Protein AF-R9XBR2-F1 (afdb_monomer)

Solvent-accessible surface area (backbone atoms only — not comparable to full-atom values): 16658 Å² total; per-residue (Å²): 136,80,86,83,77,51,70,67,58,55,51,50,53,50,50,52,73,69,27,68,69,49,51,50,54,30,73,75,27,80,55,68,46,83,80,79,76,92,66,85,84,71,81,50,71,68,58,50,38,44,62,76,33,68,66,50,45,52,52,50,51,52,54,38,50,55,44,36,74,76,44,64,78,42,68,54,40,59,50,36,45,51,56,51,50,54,41,44,59,59,43,48,76,60,84,54,54,73,66,57,54,51,53,43,49,55,49,37,53,53,42,30,54,39,22,59,71,68,67,38,55,72,63,20,44,59,33,26,52,56,48,32,70,59,71,77,52,98,58,23,62,50,31,38,51,44,39,22,53,42,31,34,60,72,71,69,34,52,66,66,16,49,53,49,36,64,74,47,26,87,77,38,55,66,62,33,51,32,51,52,47,31,60,72,24,65,89,37,44,50,62,23,32,61,33,47,67,67,41,55,82,68,39,35,62,54,54,69,67,37,73,52,44,58,51,40,51,52,51,29,51,50,53,49,42,72,77,35,57,58,46,50,42,65,50,47,41,54,68,44,27,53,72,66,56,79,63,43,68,61,57,45,58,74,77,32,56,70,47,69,44,99,86,68,51,46,32,37,36,56,50,85,75,80,62,93,72,79,78,78,80,75,88,72,85,78,80,85,81,91,82,136

Foldseek 3Di:
DDDDDDVVVVVVVVCVCVDVVVVVVLLVDVLSVPDPDPDPDDDRPLLVCLLPPPVSLVVLLVVLVVCCVVPVQDVSSLSSLVSSLVSLVVNVVPVDDPVSLVSNLSSLVSQLVSCLVVVVLVSNLVSLVVLCVSPPDPCNLLSLLLNLLCCLQPVVCVPVSLVSLVVCCVVPVQQSVLSNVLSVCLVVLQCNLVSLVSHDPPSSVSNLSDPSVVVSLVVLVVVCLVVDQKDFPCCCCCRRNVVSDDCNVVVQVVQFDWDQDPVRTIMTGSDDPPDVPPPPPDDDDDDDDDDD

Radius of gyration: 27.96 Å; Cα contacts (8 Å, |Δi|>4): 277; chains: 1; bounding box: 61×61×91 Å

Structure (mmCIF, N/CA/C/O backbone):
data_AF-R9XBR2-F1
#
_entry.id   AF-R9XBR2-F1
#
loop_
_atom_site.group_PDB
_atom_site.id
_atom_site.type_symbol
_atom_site.label_atom_id
_atom_site.label_alt_id
_atom_site.label_comp_id
_atom_site.label_asym_id
_atom_site.label_entity_id
_atom_site.label_seq_id
_atom_site.pdbx_PDB_ins_code
_atom_site.Cartn_x
_atom_site.Cartn_y
_atom_site.Cartn_z
_atom_site.occupancy
_atom_site.B_iso_or_equiv
_atom_site.auth_seq_id
_atom_site.auth_comp_id
_atom_site.auth_asym_id
_atom_site.auth_atom_id
_atom_site.pdbx_PDB_model_num
ATOM 1 N N . MET A 1 1 ? -7.652 -39.417 -6.234 1.00 38.66 1 MET A N 1
ATOM 2 C CA . MET A 1 1 ? -6.807 -40.199 -7.163 1.00 38.66 1 MET A CA 1
ATOM 3 C C . MET A 1 1 ? -6.515 -39.328 -8.371 1.00 38.66 1 MET A C 1
ATOM 5 O O . MET A 1 1 ? -7.448 -38.995 -9.087 1.00 38.66 1 MET A O 1
ATOM 9 N N . LEU A 1 2 ? -5.274 -38.866 -8.541 1.00 38.09 2 LEU A N 1
ATOM 10 C CA . LEU A 1 2 ? -4.887 -38.091 -9.725 1.00 38.09 2 LEU A CA 1
ATOM 11 C C . LEU A 1 2 ? -4.651 -39.055 -10.901 1.00 38.09 2 LEU A C 1
ATOM 13 O O . LEU A 1 2 ? -4.062 -40.115 -10.679 1.00 38.09 2 LEU A O 1
ATOM 17 N N . PRO A 1 3 ? -5.093 -38.723 -12.126 1.00 49.72 3 PRO A N 1
ATOM 18 C CA . PRO A 1 3 ? -4.885 -39.581 -13.283 1.00 49.72 3 PRO A CA 1
ATOM 19 C C . PRO A 1 3 ? -3.387 -39.706 -13.584 1.00 49.72 3 PRO A C 1
ATOM 21 O O . PRO A 1 3 ? -2.683 -38.713 -13.782 1.00 49.72 3 PRO A O 1
ATOM 24 N N . ILE A 1 4 ? -2.907 -40.950 -13.600 1.00 54.59 4 ILE A N 1
ATOM 25 C CA . ILE A 1 4 ? -1.549 -41.310 -14.006 1.00 54.59 4 ILE A CA 1
ATOM 26 C C . ILE A 1 4 ? -1.475 -41.079 -15.516 1.00 54.59 4 ILE A C 1
ATOM 28 O O . ILE A 1 4 ? -2.026 -41.847 -16.298 1.00 54.59 4 ILE A O 1
ATOM 32 N N . GLN A 1 5 ? -0.848 -39.974 -15.916 1.00 56.47 5 GLN A N 1
ATOM 33 C CA . GLN A 1 5 ? -0.627 -39.651 -17.326 1.00 56.47 5 GLN A CA 1
ATOM 34 C C . GLN A 1 5 ? 0.255 -40.721 -17.975 1.00 56.47 5 GLN A C 1
ATOM 36 O O . GLN A 1 5 ? 1.284 -41.104 -17.411 1.00 56.47 5 GLN A O 1
ATOM 41 N N . SER A 1 6 ? -0.127 -41.169 -19.169 1.00 75.19 6 SER A N 1
ATOM 42 C CA . SER A 1 6 ? 0.634 -42.169 -19.919 1.00 75.19 6 SER A CA 1
ATOM 43 C C . SER A 1 6 ? 1.979 -41.600 -20.399 1.00 75.19 6 SER A C 1
ATOM 45 O O . SER A 1 6 ? 2.119 -40.401 -20.667 1.00 75.19 6 SER A O 1
ATOM 47 N N . GLU A 1 7 ? 3.001 -42.450 -20.548 1.00 63.62 7 GLU A N 1
ATOM 48 C CA . GLU A 1 7 ? 4.307 -42.020 -21.075 1.00 63.62 7 GLU A CA 1
ATOM 49 C C . GLU A 1 7 ? 4.204 -41.394 -22.476 1.00 63.62 7 GLU A C 1
ATOM 51 O O . GLU A 1 7 ? 4.931 -40.446 -22.789 1.00 63.62 7 GLU A O 1
ATOM 56 N N . ALA A 1 8 ? 3.252 -41.856 -23.291 1.00 71.06 8 ALA A N 1
ATOM 57 C CA . ALA A 1 8 ? 2.976 -41.317 -24.618 1.00 71.06 8 ALA A CA 1
ATOM 58 C C . ALA A 1 8 ? 2.508 -39.851 -24.565 1.00 71.06 8 ALA A C 1
ATOM 60 O O . ALA A 1 8 ? 3.001 -39.015 -25.329 1.00 71.06 8 ALA A O 1
ATOM 61 N N . GLU A 1 9 ? 1.632 -39.502 -23.618 1.00 65.94 9 GLU A N 1
ATOM 62 C CA . GLU A 1 9 ? 1.175 -38.123 -23.397 1.00 65.94 9 GLU A CA 1
ATOM 63 C C . GLU A 1 9 ? 2.300 -37.230 -22.863 1.00 65.94 9 GLU A C 1
ATOM 65 O O . GLU A 1 9 ? 2.445 -36.079 -23.290 1.00 65.94 9 GLU A O 1
ATOM 70 N N . ARG A 1 10 ? 3.162 -37.764 -21.986 1.00 66.31 10 ARG A N 1
ATOM 71 C CA . ARG A 1 10 ? 4.375 -37.067 -21.524 1.00 66.31 10 ARG A CA 1
ATOM 72 C C . ARG A 1 10 ? 5.335 -36.770 -22.678 1.00 66.31 10 ARG A C 1
ATOM 74 O O . ARG A 1 10 ? 5.836 -35.647 -22.777 1.00 66.31 10 ARG A O 1
ATOM 81 N N . HIS A 1 11 ? 5.573 -37.731 -23.569 1.00 66.56 11 HIS A N 1
ATOM 82 C CA . HIS A 1 11 ? 6.430 -37.548 -24.743 1.00 66.56 11 HIS A CA 1
ATOM 83 C C . HIS A 1 11 ? 5.819 -36.608 -25.791 1.00 66.56 11 HIS A C 1
ATOM 85 O O . HIS A 1 11 ? 6.543 -35.811 -26.390 1.00 66.56 11 HIS A O 1
ATOM 91 N N . ALA A 1 12 ? 4.502 -36.653 -26.006 1.00 65.81 12 ALA A N 1
ATOM 92 C CA . ALA A 1 12 ? 3.797 -35.727 -26.892 1.00 65.81 12 ALA A CA 1
ATOM 93 C C . ALA A 1 12 ? 3.861 -34.281 -26.371 1.00 65.81 12 ALA A C 1
ATOM 95 O O . ALA A 1 12 ? 4.232 -33.378 -27.120 1.00 65.81 12 ALA A O 1
ATOM 96 N N . ARG A 1 13 ? 3.627 -34.065 -25.068 1.00 62.78 13 ARG A N 1
ATOM 97 C CA . ARG A 1 13 ? 3.773 -32.743 -24.433 1.00 62.78 13 ARG A CA 1
ATOM 98 C C . ARG A 1 13 ? 5.201 -32.214 -24.507 1.00 62.78 13 ARG A C 1
ATOM 100 O O . ARG A 1 13 ? 5.391 -31.031 -24.772 1.00 62.78 13 ARG A O 1
ATOM 107 N N . ARG A 1 14 ? 6.212 -33.071 -24.310 1.00 57.84 14 ARG A N 1
ATOM 108 C CA . ARG A 1 14 ? 7.624 -32.685 -24.483 1.00 57.84 14 ARG A CA 1
ATOM 109 C C . ARG A 1 14 ? 7.908 -32.269 -25.927 1.00 57.84 14 ARG A C 1
ATOM 111 O O . ARG A 1 14 ? 8.435 -31.185 -26.128 1.00 57.84 14 ARG A O 1
ATOM 118 N N . ARG A 1 15 ? 7.495 -33.058 -26.924 1.00 61.81 15 ARG A N 1
ATOM 119 C CA . ARG A 1 15 ? 7.666 -32.701 -28.346 1.00 61.81 15 ARG A CA 1
ATOM 120 C C . ARG A 1 15 ? 6.961 -31.396 -28.716 1.00 61.81 15 ARG A C 1
ATOM 122 O O . ARG A 1 15 ? 7.563 -30.572 -29.387 1.00 61.81 15 ARG A O 1
ATOM 129 N N . ALA A 1 16 ? 5.747 -31.161 -28.218 1.00 61.06 16 ALA A N 1
ATOM 130 C CA . ALA A 1 16 ? 5.035 -29.901 -28.435 1.00 61.06 16 ALA A CA 1
ATOM 131 C C . ALA A 1 16 ? 5.767 -28.700 -27.804 1.00 61.06 16 ALA A C 1
ATOM 133 O O . ALA A 1 16 ? 5.917 -27.661 -28.445 1.00 61.06 16 ALA A O 1
ATOM 134 N N . LYS A 1 17 ? 6.298 -28.868 -26.584 1.00 56.12 17 LYS A N 1
ATOM 135 C CA . LYS A 1 17 ? 7.060 -27.841 -25.850 1.00 56.12 17 LYS A CA 1
ATOM 136 C C . LYS A 1 17 ? 8.414 -27.499 -26.494 1.00 56.12 17 LYS A C 1
ATOM 138 O O . LYS A 1 17 ? 8.941 -26.423 -26.238 1.00 56.12 17 LYS A O 1
ATOM 143 N N . PHE A 1 18 ? 8.954 -28.395 -27.320 1.00 54.78 18 PHE A N 1
ATOM 144 C CA . PHE A 1 18 ? 10.199 -28.217 -28.080 1.00 54.78 18 PHE A CA 1
ATOM 145 C C . PHE A 1 18 ? 9.970 -28.146 -29.599 1.00 54.78 18 PHE A C 1
ATOM 147 O O . PHE A 1 18 ? 10.915 -28.305 -30.366 1.00 54.78 18 PHE A O 1
ATOM 154 N N . SER A 1 19 ? 8.728 -27.936 -30.042 1.00 61.00 19 SER A N 1
ATOM 155 C CA . SER A 1 19 ? 8.412 -27.811 -31.465 1.00 61.00 19 SER A CA 1
ATOM 156 C C . SER A 1 19 ? 8.899 -26.474 -32.021 1.00 61.00 19 SER A C 1
ATOM 158 O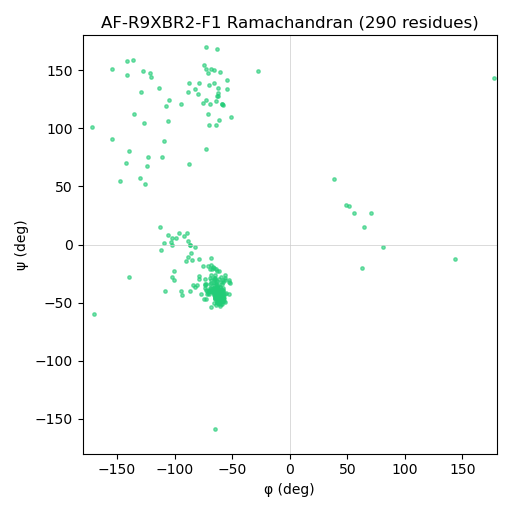 O . SER A 1 19 ? 8.917 -25.465 -31.309 1.00 61.00 19 SER A O 1
ATOM 160 N N . ASP A 1 20 ? 9.232 -26.444 -33.311 1.00 56.50 20 ASP A N 1
ATOM 161 C CA . ASP A 1 20 ? 9.618 -25.203 -33.987 1.00 56.50 20 ASP A CA 1
ATOM 162 C C . ASP A 1 20 ? 8.497 -24.158 -33.945 1.00 56.50 20 ASP A C 1
ATOM 164 O O . ASP A 1 20 ? 8.783 -22.986 -33.761 1.00 56.50 20 ASP A O 1
ATOM 168 N N . ALA A 1 21 ? 7.222 -24.561 -33.966 1.00 57.91 21 ALA A N 1
ATOM 169 C CA . ALA A 1 21 ? 6.092 -23.643 -33.802 1.00 57.91 21 ALA A CA 1
ATOM 170 C C . ALA A 1 21 ? 6.069 -22.959 -32.421 1.00 57.91 21 ALA A C 1
ATOM 172 O O . ALA A 1 21 ? 5.842 -21.752 -32.331 1.00 57.91 21 ALA A O 1
ATOM 173 N N . ALA A 1 22 ? 6.359 -23.699 -31.343 1.00 55.06 22 ALA A N 1
ATOM 174 C CA . ALA A 1 22 ? 6.510 -23.118 -30.008 1.00 55.06 22 ALA A CA 1
ATOM 175 C C . ALA A 1 22 ? 7.735 -22.192 -29.940 1.00 55.06 22 ALA A C 1
ATOM 177 O O . ALA A 1 22 ? 7.677 -21.129 -29.325 1.00 55.06 22 ALA A O 1
ATOM 178 N N . ARG A 1 23 ? 8.827 -22.556 -30.624 1.00 55.72 23 ARG A N 1
ATOM 179 C CA . ARG A 1 23 ? 10.030 -21.726 -30.742 1.00 55.72 23 ARG A CA 1
ATOM 180 C C . ARG A 1 23 ? 9.756 -20.426 -31.507 1.00 55.72 23 ARG A C 1
ATOM 182 O O . ARG A 1 23 ? 10.187 -19.374 -31.051 1.00 55.72 23 ARG A O 1
ATOM 189 N N . THR A 1 24 ? 9.006 -20.466 -32.606 1.00 56.44 24 THR A N 1
ATOM 190 C CA . THR A 1 24 ? 8.618 -19.285 -33.395 1.00 56.44 24 THR A CA 1
ATOM 191 C C . THR A 1 24 ? 7.637 -18.393 -32.637 1.00 56.44 24 THR A C 1
ATOM 193 O O . THR A 1 24 ? 7.793 -17.176 -32.655 1.00 56.44 24 THR A O 1
ATOM 196 N N . ALA A 1 25 ? 6.683 -18.975 -31.901 1.00 57.09 25 ALA A N 1
ATOM 197 C CA . ALA A 1 25 ? 5.768 -18.223 -31.039 1.00 57.09 25 ALA A CA 1
ATOM 198 C C . ALA A 1 25 ? 6.502 -17.495 -29.896 1.00 57.09 25 ALA A C 1
ATOM 200 O O . ALA A 1 25 ? 6.152 -16.367 -29.564 1.00 57.09 25 ALA A O 1
ATOM 201 N N . ILE A 1 26 ? 7.547 -18.112 -29.331 1.00 55.00 26 ILE A N 1
ATOM 202 C CA . ILE A 1 26 ? 8.419 -17.493 -28.322 1.00 55.00 26 ILE A CA 1
ATOM 203 C C . ILE A 1 26 ? 9.315 -16.409 -28.942 1.00 55.00 26 ILE A C 1
ATOM 205 O O . ILE A 1 26 ? 9.475 -15.340 -28.365 1.00 55.00 26 ILE A O 1
ATOM 209 N N . LEU A 1 27 ? 9.886 -16.655 -30.126 1.00 52.50 27 LEU A N 1
ATOM 210 C CA . LEU A 1 27 ? 10.772 -15.700 -30.804 1.00 52.50 27 LEU A CA 1
ATOM 211 C C . LEU A 1 27 ? 10.032 -14.456 -31.321 1.00 52.50 27 LEU A C 1
ATOM 213 O O . LEU A 1 27 ? 10.638 -13.391 -31.402 1.00 52.50 27 LEU A O 1
ATOM 217 N N . GLY A 1 28 ? 8.746 -14.584 -31.660 1.00 52.53 28 GLY A N 1
ATOM 218 C CA . GLY A 1 28 ? 7.900 -13.482 -32.126 1.00 52.53 28 GLY A CA 1
ATOM 219 C C . GLY A 1 28 ? 7.184 -12.706 -31.017 1.00 52.53 28 GLY A C 1
ATOM 220 O O . GLY A 1 28 ? 6.626 -11.651 -31.298 1.00 52.53 28 GLY A O 1
ATOM 221 N N . ASN A 1 29 ? 7.186 -13.200 -29.773 1.00 57.50 29 ASN A N 1
ATOM 222 C CA . ASN A 1 29 ? 6.500 -12.564 -28.651 1.00 57.50 29 ASN A CA 1
ATOM 223 C C . ASN A 1 29 ? 7.465 -12.344 -27.478 1.00 57.50 29 ASN A C 1
ATOM 225 O O . ASN A 1 29 ? 7.799 -13.256 -26.718 1.00 57.50 29 ASN A O 1
ATOM 229 N N . VAL A 1 30 ? 7.877 -11.086 -27.315 1.00 59.59 30 VAL A N 1
ATOM 230 C CA . VAL A 1 30 ? 8.849 -10.631 -26.310 1.00 59.59 30 VAL A CA 1
ATOM 231 C C . VAL A 1 30 ? 8.416 -10.958 -24.880 1.00 59.59 30 VAL A C 1
ATOM 233 O O . VAL A 1 30 ? 9.285 -11.195 -24.032 1.00 59.59 30 VAL A O 1
ATOM 236 N N . LEU A 1 31 ? 7.104 -10.999 -24.627 1.00 59.94 31 LEU A N 1
ATOM 237 C CA . LEU A 1 31 ? 6.516 -11.364 -23.342 1.00 59.94 31 LEU A CA 1
ATOM 238 C C . LEU A 1 31 ? 6.549 -12.882 -23.122 1.00 59.94 31 LEU A C 1
ATOM 240 O O . LEU A 1 31 ? 6.892 -13.333 -22.031 1.00 59.94 31 LEU A O 1
ATOM 244 N N . ALA A 1 32 ? 6.234 -13.685 -24.142 1.00 54.78 32 ALA A N 1
ATOM 245 C CA . ALA A 1 32 ? 6.196 -15.151 -24.036 1.00 54.78 32 ALA A CA 1
ATOM 246 C C . ALA A 1 32 ? 7.585 -15.787 -23.827 1.00 54.78 32 ALA A C 1
ATOM 248 O O . ALA A 1 32 ? 7.703 -16.934 -23.381 1.00 54.78 32 ALA A O 1
ATOM 249 N N . ASP A 1 33 ? 8.642 -15.037 -24.126 1.00 59.75 33 ASP A N 1
ATOM 250 C CA . ASP A 1 33 ? 10.031 -15.423 -23.932 1.00 59.75 33 ASP A CA 1
ATOM 251 C C . ASP A 1 33 ? 10.449 -15.429 -22.454 1.00 59.75 33 ASP A C 1
ATOM 253 O O . ASP A 1 33 ? 11.050 -14.488 -21.929 1.00 59.75 33 ASP A O 1
ATOM 257 N N . ARG A 1 34 ? 10.124 -16.538 -21.780 1.00 54.38 34 ARG A N 1
ATOM 258 C CA . ARG A 1 34 ? 10.418 -16.811 -20.362 1.00 54.38 34 ARG A CA 1
ATOM 259 C C . ARG A 1 34 ? 11.907 -17.008 -20.043 1.00 54.38 34 ARG A C 1
ATOM 261 O O . ARG A 1 34 ? 12.256 -17.081 -18.867 1.00 54.38 34 ARG A O 1
ATOM 268 N N . ALA A 1 35 ? 12.784 -17.158 -21.035 1.00 53.06 35 ALA A N 1
ATOM 269 C CA . ALA A 1 35 ? 14.085 -17.792 -20.836 1.00 53.06 35 ALA A CA 1
ATOM 270 C C . ALA A 1 35 ? 15.270 -16.942 -21.299 1.00 53.06 35 ALA A C 1
ATOM 272 O O . ALA A 1 35 ? 16.089 -17.462 -22.041 1.00 53.06 35 ALA A O 1
ATOM 273 N N . LEU A 1 36 ? 15.421 -15.680 -20.879 1.00 52.53 36 LEU A N 1
ATOM 274 C CA . LEU A 1 36 ? 16.478 -14.860 -21.494 1.00 52.53 36 LEU A CA 1
ATOM 275 C C . LEU A 1 36 ? 17.154 -13.812 -20.612 1.00 52.53 36 LEU A C 1
ATOM 277 O O . LEU A 1 36 ? 17.284 -12.657 -20.997 1.00 52.53 36 LEU A O 1
ATOM 281 N N . LEU A 1 37 ? 17.677 -14.256 -19.464 1.00 46.53 37 LEU A N 1
ATOM 282 C CA . LEU A 1 37 ? 18.727 -13.524 -18.732 1.00 46.53 37 LEU A CA 1
ATOM 283 C C . LEU A 1 37 ? 19.810 -14.440 -18.135 1.00 46.53 37 LEU A C 1
ATOM 285 O O . LEU A 1 37 ? 20.959 -14.035 -18.028 1.00 46.53 37 LEU A O 1
ATOM 289 N N . SER A 1 38 ? 19.490 -15.696 -17.797 1.00 44.16 38 SER A N 1
ATOM 290 C CA . SER A 1 38 ? 20.452 -16.634 -17.187 1.00 44.16 38 SER A CA 1
ATOM 291 C C . SER A 1 38 ? 21.310 -17.427 -18.182 1.00 44.16 38 SER A C 1
ATOM 293 O O . SER A 1 38 ? 22.138 -18.234 -17.767 1.00 44.16 38 SER A O 1
ATOM 295 N N . ARG A 1 39 ? 21.126 -17.228 -19.493 1.00 44.62 39 ARG A N 1
ATOM 296 C CA . ARG A 1 39 ? 21.916 -17.881 -20.551 1.00 44.62 39 ARG A CA 1
ATOM 297 C C . ARG A 1 39 ? 22.554 -16.828 -21.448 1.00 44.62 39 ARG A C 1
ATOM 299 O O . ARG A 1 39 ? 22.184 -16.648 -22.603 1.00 44.62 39 ARG A O 1
ATOM 306 N N . SER A 1 40 ? 23.490 -16.101 -20.858 1.00 38.31 40 SER A N 1
ATOM 307 C CA . SER A 1 40 ? 24.483 -15.270 -21.529 1.00 38.31 40 SER A CA 1
ATOM 308 C C . SER A 1 40 ? 25.201 -16.087 -22.610 1.00 38.31 40 SER A C 1
ATOM 310 O O . SER A 1 40 ? 25.957 -17.009 -22.318 1.00 38.31 40 SER A O 1
ATOM 312 N N . GLY A 1 41 ? 24.927 -15.766 -23.871 1.00 42.16 41 GLY A N 1
ATOM 313 C CA . GLY A 1 41 ? 25.618 -16.346 -25.019 1.00 42.16 41 GLY A CA 1
ATOM 314 C C . GLY A 1 41 ? 25.267 -15.613 -26.305 1.00 42.16 41 GLY A C 1
ATOM 315 O O . GLY A 1 41 ? 26.138 -14.995 -26.893 1.00 42.16 41 GLY A O 1
ATOM 316 N N . ASN A 1 42 ? 23.982 -15.582 -26.675 1.00 46.81 42 ASN A N 1
ATOM 317 C CA . ASN A 1 42 ? 23.492 -14.843 -27.842 1.00 46.81 42 ASN A CA 1
ATOM 318 C C . ASN A 1 42 ? 22.214 -14.086 -27.469 1.00 46.81 42 ASN A C 1
ATOM 320 O O . ASN A 1 42 ? 21.185 -14.706 -27.198 1.00 46.81 42 ASN A O 1
ATOM 324 N N . ALA A 1 43 ? 22.275 -12.755 -27.440 1.00 57.31 43 ALA A N 1
ATOM 325 C CA . ALA A 1 43 ? 21.077 -11.939 -27.309 1.00 57.31 43 ALA A CA 1
ATOM 326 C C . ALA A 1 43 ? 20.168 -12.180 -28.525 1.00 57.31 43 ALA A C 1
ATOM 328 O O . ALA A 1 43 ? 20.624 -12.162 -29.669 1.00 57.31 43 ALA A O 1
ATOM 329 N N . THR A 1 44 ? 18.883 -12.456 -28.294 1.00 68.19 44 THR A N 1
ATOM 330 C CA . THR A 1 44 ? 17.905 -12.520 -29.385 1.00 68.19 44 THR A CA 1
ATOM 331 C C . THR A 1 44 ? 17.743 -11.134 -30.004 1.00 68.19 44 THR A C 1
ATOM 333 O O . THR A 1 44 ? 17.862 -10.127 -29.307 1.00 68.19 44 THR A O 1
ATOM 336 N N . ALA A 1 45 ? 17.426 -11.065 -31.302 1.00 70.31 45 ALA A N 1
ATOM 337 C CA . ALA A 1 45 ? 17.207 -9.795 -32.005 1.00 70.31 45 ALA A CA 1
ATOM 338 C C . ALA A 1 45 ? 16.193 -8.885 -31.282 1.00 70.31 45 ALA A C 1
ATOM 340 O O . ALA A 1 45 ? 16.356 -7.671 -31.254 1.00 70.31 45 ALA A O 1
ATOM 341 N N . ALA A 1 46 ? 15.193 -9.478 -30.621 1.00 71.94 46 ALA A N 1
ATOM 342 C CA . ALA A 1 46 ? 14.232 -8.765 -29.787 1.00 71.94 46 ALA A CA 1
ATOM 343 C C . ALA A 1 46 ? 14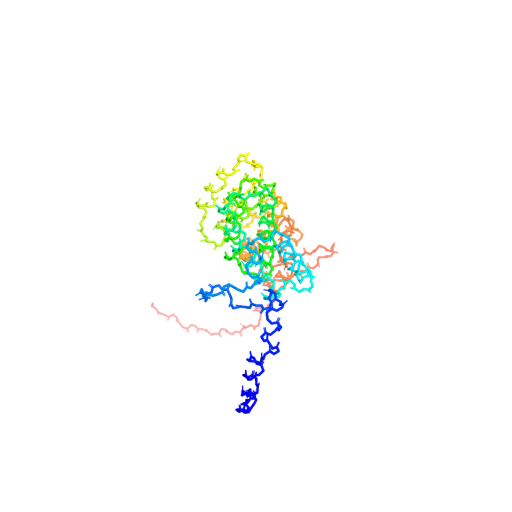.857 -8.109 -28.539 1.00 71.94 46 ALA A C 1
ATOM 345 O O . ALA A 1 46 ? 14.480 -7.000 -28.174 1.00 71.94 46 ALA A O 1
ATOM 346 N N . LEU A 1 47 ? 15.809 -8.769 -27.872 1.00 76.81 47 LEU A N 1
ATOM 347 C CA . LEU A 1 47 ? 16.481 -8.216 -26.694 1.00 76.81 47 LEU A CA 1
ATOM 348 C C . LEU A 1 47 ? 17.474 -7.111 -27.081 1.00 76.81 47 LEU A C 1
ATOM 350 O O . LEU A 1 47 ? 17.554 -6.098 -26.389 1.00 76.81 47 LEU A O 1
ATOM 354 N N . GLU A 1 48 ? 18.169 -7.263 -28.209 1.00 79.12 48 GLU A N 1
ATOM 355 C CA . GLU A 1 48 ? 19.001 -6.189 -28.768 1.00 79.12 48 GLU A CA 1
ATOM 356 C C . GLU A 1 48 ? 18.162 -4.993 -29.229 1.00 79.12 48 GLU A C 1
ATOM 358 O O . GLU A 1 48 ? 18.535 -3.850 -28.960 1.00 79.12 48 GLU A O 1
ATOM 363 N N . ALA A 1 49 ? 16.982 -5.226 -29.814 1.00 81.88 49 ALA A N 1
ATOM 364 C CA . ALA A 1 49 ? 16.040 -4.153 -30.121 1.00 81.88 49 ALA A CA 1
ATOM 365 C C . ALA A 1 49 ? 15.623 -3.400 -28.849 1.00 81.88 49 ALA A C 1
ATOM 367 O O . ALA A 1 49 ? 15.697 -2.181 -28.815 1.00 81.88 49 ALA A O 1
ATOM 368 N N . LEU A 1 50 ? 15.284 -4.092 -27.756 1.00 85.25 50 LEU A N 1
ATOM 369 C CA . LEU A 1 50 ? 14.957 -3.420 -26.492 1.00 85.25 50 LEU A CA 1
ATOM 370 C C . LEU A 1 50 ? 16.130 -2.609 -25.921 1.00 85.25 50 LEU A C 1
ATOM 372 O O . LEU A 1 50 ? 15.910 -1.556 -25.323 1.00 85.25 50 LEU A O 1
ATOM 376 N N . ARG A 1 51 ? 17.373 -3.073 -26.089 1.00 82.31 51 ARG A N 1
ATOM 377 C CA . ARG A 1 51 ? 18.574 -2.353 -25.630 1.00 82.31 51 ARG A CA 1
ATOM 378 C C . ARG A 1 51 ? 18.849 -1.096 -26.451 1.00 82.31 51 ARG A C 1
ATOM 380 O O . ARG A 1 51 ? 19.224 -0.075 -25.881 1.00 82.31 51 ARG A O 1
ATOM 387 N N . THR A 1 52 ? 18.640 -1.154 -27.762 1.00 81.62 52 THR A N 1
ATOM 388 C CA . THR A 1 52 ? 19.086 -0.116 -28.706 1.00 81.62 52 THR A CA 1
ATOM 389 C C . THR A 1 52 ? 17.973 0.831 -29.172 1.00 81.62 52 THR A C 1
ATOM 391 O O . THR A 1 52 ? 18.255 1.997 -29.428 1.00 81.62 52 THR A O 1
ATOM 394 N N . ASP A 1 53 ? 16.712 0.390 -29.202 1.00 85.12 53 ASP A N 1
ATOM 395 C CA . ASP A 1 53 ? 15.549 1.150 -29.690 1.00 85.12 53 ASP A CA 1
ATOM 396 C C . ASP A 1 53 ? 14.634 1.604 -28.536 1.00 85.12 53 ASP A C 1
ATOM 398 O O . ASP A 1 53 ? 14.062 0.795 -27.800 1.00 85.12 53 ASP A O 1
ATOM 402 N N . ALA A 1 54 ? 14.460 2.923 -28.395 1.00 85.69 54 ALA A N 1
ATOM 403 C CA . ALA A 1 54 ? 13.529 3.518 -27.435 1.00 85.69 54 ALA A CA 1
ATOM 404 C C . ALA A 1 54 ? 12.069 3.157 -27.730 1.00 85.69 54 ALA A C 1
ATOM 406 O O . ALA A 1 54 ? 11.337 2.802 -26.805 1.00 85.69 54 ALA A O 1
ATOM 407 N N . GLY A 1 55 ? 11.671 3.142 -29.003 1.00 88.25 55 GLY A N 1
ATOM 408 C CA . GLY A 1 55 ? 10.314 2.790 -29.409 1.00 88.25 55 GLY A CA 1
ATOM 409 C C . GLY A 1 55 ? 9.976 1.330 -29.107 1.00 88.25 55 GLY A C 1
ATOM 410 O O . GLY A 1 55 ? 8.833 1.014 -28.788 1.00 88.25 55 GLY A O 1
ATOM 411 N N . ALA A 1 56 ? 10.958 0.423 -29.138 1.00 88.38 56 ALA A N 1
ATOM 412 C CA . ALA A 1 56 ? 10.752 -0.969 -28.733 1.00 88.38 56 ALA A CA 1
ATOM 413 C C . ALA A 1 56 ? 10.417 -1.093 -27.240 1.00 88.38 56 ALA A C 1
ATOM 415 O O . ALA A 1 56 ? 9.583 -1.917 -26.864 1.00 88.38 56 ALA A O 1
ATOM 416 N N . ARG A 1 57 ? 11.036 -0.265 -26.390 1.00 90.56 57 ARG A N 1
ATOM 417 C CA . ARG A 1 57 ? 10.761 -0.243 -24.947 1.00 90.56 57 ARG A CA 1
ATOM 418 C C . ARG A 1 57 ? 9.379 0.330 -24.642 1.00 90.56 57 ARG A C 1
ATOM 420 O O . ARG A 1 57 ? 8.687 -0.214 -23.787 1.00 90.56 57 ARG A O 1
ATOM 427 N N . GLU A 1 58 ? 8.977 1.380 -25.355 1.00 92.12 58 GLU A N 1
ATOM 428 C CA . GLU A 1 58 ? 7.638 1.970 -25.234 1.00 92.12 58 GLU A CA 1
ATOM 429 C C . GLU A 1 58 ? 6.549 0.980 -25.654 1.00 92.12 58 GLU A C 1
ATOM 431 O O . GLU A 1 58 ? 5.651 0.699 -24.864 1.00 92.12 58 GLU A O 1
ATOM 436 N N . ARG A 1 59 ? 6.692 0.350 -26.830 1.00 92.06 59 ARG A N 1
ATOM 437 C CA . ARG A 1 59 ? 5.755 -0.686 -27.299 1.00 92.06 59 ARG A CA 1
ATOM 438 C C . ARG A 1 59 ? 5.617 -1.831 -26.296 1.00 92.06 59 ARG A C 1
ATOM 440 O O . ARG A 1 59 ? 4.503 -2.258 -26.012 1.00 92.06 59 ARG A O 1
ATOM 447 N N . LEU A 1 60 ? 6.729 -2.291 -25.715 1.00 92.44 60 LEU A N 1
ATOM 448 C CA . LEU A 1 60 ? 6.688 -3.334 -24.690 1.00 92.44 60 LEU A CA 1
ATOM 449 C C . LEU A 1 60 ? 5.919 -2.880 -23.440 1.00 92.44 60 LEU A C 1
ATOM 451 O O . LEU A 1 60 ? 5.154 -3.663 -22.885 1.00 92.44 60 LEU A O 1
ATOM 455 N N . LEU A 1 61 ? 6.103 -1.637 -22.983 1.00 95.06 61 LEU A N 1
ATOM 456 C CA . LEU A 1 61 ? 5.341 -1.117 -21.846 1.00 95.06 61 LEU A CA 1
ATOM 457 C C . LEU A 1 61 ? 3.839 -1.053 -22.153 1.00 95.06 61 LEU A C 1
ATOM 459 O O . LEU A 1 61 ? 3.032 -1.421 -21.300 1.00 95.06 61 LEU A O 1
ATOM 463 N N . ASP A 1 62 ? 3.464 -0.629 -23.357 1.00 95.12 62 ASP A N 1
ATOM 464 C CA . ASP A 1 62 ? 2.062 -0.553 -23.774 1.00 95.12 62 ASP A CA 1
ATOM 465 C C . ASP A 1 62 ? 1.417 -1.941 -23.884 1.00 95.12 62 ASP A C 1
ATOM 467 O O . ASP A 1 62 ? 0.295 -2.135 -23.413 1.00 95.12 62 ASP A O 1
ATOM 471 N N . GLU A 1 63 ? 2.138 -2.940 -24.400 1.00 93.81 63 GLU A N 1
ATOM 472 C CA . GLU A 1 63 ? 1.695 -4.342 -24.397 1.00 93.81 63 GLU A CA 1
ATOM 473 C C . GLU A 1 63 ? 1.476 -4.865 -22.969 1.00 93.81 63 GLU A C 1
ATOM 475 O O . GLU A 1 63 ? 0.461 -5.504 -22.682 1.00 93.81 63 GLU A O 1
ATOM 480 N N . ILE A 1 64 ? 2.397 -4.557 -22.049 1.00 95.50 64 ILE A N 1
ATOM 481 C CA . ILE A 1 64 ? 2.273 -4.919 -20.630 1.00 95.50 64 ILE A CA 1
ATOM 482 C C . ILE A 1 64 ? 1.052 -4.240 -20.003 1.00 95.50 64 ILE A C 1
ATOM 484 O O . ILE A 1 64 ? 0.317 -4.887 -19.259 1.00 95.50 64 ILE A O 1
ATOM 488 N N . ARG A 1 65 ? 0.814 -2.954 -20.289 1.00 96.62 65 ARG A N 1
ATOM 489 C CA . ARG A 1 65 ? -0.347 -2.201 -19.786 1.00 96.62 65 ARG A CA 1
ATOM 490 C C . ARG A 1 65 ? -1.659 -2.774 -20.298 1.00 96.62 65 ARG A C 1
ATOM 492 O O . ARG A 1 65 ? -2.581 -2.961 -19.507 1.00 96.62 65 ARG A O 1
ATOM 499 N N . ALA A 1 66 ? -1.731 -3.066 -21.595 1.00 94.50 66 ALA A N 1
ATOM 500 C CA . ALA A 1 66 ? -2.901 -3.681 -22.204 1.00 94.50 66 ALA A CA 1
ATOM 501 C C . ALA A 1 66 ? -3.208 -5.026 -21.534 1.00 94.50 66 ALA A C 1
ATOM 503 O O . ALA A 1 66 ? -4.343 -5.262 -21.119 1.00 94.50 66 ALA A O 1
ATOM 504 N N . LEU A 1 67 ? -2.181 -5.857 -21.335 1.00 93.00 67 LEU A N 1
ATOM 505 C CA . LEU A 1 67 ? -2.325 -7.131 -20.643 1.00 93.00 67 LEU A CA 1
ATOM 506 C C . LEU A 1 67 ? -2.739 -6.954 -19.177 1.00 93.00 67 LEU A C 1
ATOM 508 O O . LEU A 1 67 ? -3.660 -7.626 -18.734 1.00 93.00 67 LEU A O 1
ATOM 512 N N . TYR A 1 68 ? -2.120 -6.031 -18.438 1.00 95.00 68 TYR A N 1
ATOM 513 C CA . TYR A 1 68 ? -2.464 -5.758 -17.040 1.00 95.00 68 TYR A CA 1
ATOM 514 C C . TYR A 1 68 ? -3.913 -5.287 -16.877 1.00 95.00 68 TYR A C 1
ATOM 516 O O . TYR A 1 68 ? -4.576 -5.679 -15.924 1.00 95.00 68 TYR A O 1
ATOM 524 N N . ALA A 1 69 ? -4.433 -4.496 -17.818 1.00 95.12 69 ALA A N 1
ATOM 525 C CA . ALA A 1 69 ? -5.828 -4.062 -17.797 1.00 95.12 69 ALA A CA 1
ATOM 526 C C . ALA A 1 69 ? -6.824 -5.221 -17.996 1.00 95.12 69 ALA A C 1
ATOM 528 O O . ALA A 1 69 ? -7.951 -5.140 -17.515 1.00 95.12 69 ALA A O 1
ATOM 529 N N . HIS A 1 70 ? -6.423 -6.280 -18.707 1.00 93.44 70 HIS A N 1
ATOM 530 C CA . HIS A 1 70 ? -7.283 -7.428 -19.015 1.00 93.44 70 HIS A CA 1
ATOM 531 C C . HIS A 1 70 ? -7.114 -8.562 -17.994 1.00 93.44 70 HIS A C 1
ATOM 533 O O . HIS A 1 70 ? -8.095 -9.178 -17.585 1.00 93.44 70 HIS A O 1
ATOM 539 N N . GLU A 1 71 ? -5.880 -8.824 -17.563 1.00 93.19 71 GLU A N 1
ATOM 540 C CA . GLU A 1 71 ? -5.512 -9.886 -16.626 1.00 93.19 71 GLU A CA 1
ATOM 541 C C . GLU A 1 71 ? -4.443 -9.376 -15.627 1.00 93.19 71 GLU A C 1
ATOM 543 O O . GLU A 1 71 ? -3.246 -9.641 -15.784 1.00 93.19 71 GLU A O 1
ATOM 548 N N . PRO A 1 72 ? -4.850 -8.639 -14.569 1.00 91.75 72 PRO A N 1
ATOM 549 C CA . PRO A 1 72 ? -3.926 -7.941 -13.662 1.00 91.75 72 PRO A CA 1
ATOM 550 C C . PRO A 1 72 ? -2.944 -8.846 -12.910 1.00 91.75 72 PRO A C 1
ATOM 552 O O . PRO A 1 72 ? -1.894 -8.390 -12.463 1.00 91.75 72 PRO A O 1
ATOM 555 N N . THR A 1 73 ? -3.286 -10.125 -12.753 1.00 91.56 73 THR A N 1
ATOM 556 C CA . THR A 1 73 ? -2.503 -11.127 -12.017 1.00 91.56 73 THR A CA 1
ATOM 557 C C . THR A 1 73 ? -1.725 -12.070 -12.936 1.00 91.56 73 THR A C 1
ATOM 559 O O . THR A 1 73 ? -1.137 -13.038 -12.453 1.00 91.56 73 THR A O 1
ATOM 562 N N . ALA A 1 74 ? -1.730 -11.840 -14.254 1.00 90.44 74 ALA A N 1
ATOM 563 C CA . ALA A 1 74 ? -1.033 -12.705 -15.197 1.00 90.44 74 ALA A CA 1
ATOM 564 C C . ALA A 1 74 ? 0.479 -12.710 -14.925 1.00 90.44 74 ALA A C 1
ATOM 566 O O . ALA A 1 74 ? 1.126 -11.663 -14.954 1.00 90.44 74 ALA A O 1
ATOM 567 N N . GLU A 1 75 ? 1.080 -13.899 -14.783 1.00 89.31 75 GLU A N 1
ATOM 568 C CA . GLU A 1 75 ? 2.541 -14.054 -14.617 1.00 89.31 75 GLU A CA 1
ATOM 569 C C . GLU A 1 75 ? 3.336 -13.340 -15.722 1.00 89.31 75 GLU A C 1
ATOM 571 O O . GLU A 1 75 ? 4.462 -12.880 -15.518 1.00 89.31 75 GLU A O 1
ATOM 576 N N . LEU A 1 76 ? 2.736 -13.265 -16.911 1.00 87.56 76 LEU A N 1
ATOM 577 C CA . LEU A 1 76 ? 3.305 -12.641 -18.091 1.00 87.56 76 LEU A CA 1
ATOM 578 C C . LEU A 1 76 ? 3.516 -11.127 -17.909 1.00 87.56 76 LEU A C 1
ATOM 580 O O . LEU A 1 76 ? 4.521 -10.602 -18.388 1.00 87.56 76 LEU A O 1
ATOM 584 N N . VAL A 1 77 ? 2.642 -10.450 -17.153 1.00 92.06 77 VAL A N 1
ATOM 585 C CA . VAL A 1 77 ? 2.811 -9.038 -16.771 1.00 92.06 77 VAL A CA 1
ATOM 586 C C . VAL A 1 77 ? 4.050 -8.888 -15.894 1.00 92.06 77 VAL A C 1
ATOM 588 O O . VAL A 1 77 ? 4.946 -8.107 -16.216 1.00 92.06 77 VAL A O 1
ATOM 591 N N . GLY A 1 78 ? 4.154 -9.683 -14.824 1.00 91.56 78 GLY A N 1
ATOM 592 C CA . GLY A 1 78 ? 5.306 -9.647 -13.918 1.00 91.56 78 GLY A CA 1
ATOM 593 C C . GLY A 1 78 ? 6.633 -9.921 -14.633 1.00 91.56 78 GLY A C 1
ATOM 594 O O . GLY A 1 78 ? 7.637 -9.247 -14.377 1.00 91.56 78 GLY A O 1
ATOM 595 N N . HIS A 1 79 ? 6.633 -10.870 -15.574 1.00 88.38 79 HIS A N 1
ATOM 596 C CA . HIS A 1 79 ? 7.792 -11.183 -16.412 1.00 88.38 79 HIS A CA 1
ATOM 597 C C . HIS A 1 79 ? 8.174 -10.028 -17.345 1.00 88.38 79 HIS A C 1
ATOM 599 O O . HIS A 1 79 ? 9.333 -9.607 -17.354 1.00 88.38 79 HIS A O 1
ATOM 605 N N . GLY A 1 80 ? 7.205 -9.480 -18.084 1.00 89.81 80 GLY A N 1
ATOM 606 C CA . GLY A 1 80 ? 7.421 -8.339 -18.974 1.00 89.81 80 GLY A CA 1
ATOM 607 C C . GLY A 1 80 ? 7.979 -7.127 -18.230 1.00 89.81 80 GLY A C 1
ATOM 608 O O . GLY A 1 80 ? 8.982 -6.549 -18.649 1.00 89.81 80 GLY A O 1
ATOM 609 N N . LEU A 1 81 ? 7.400 -6.806 -17.069 1.00 94.50 81 LEU A N 1
ATOM 610 C CA . LEU A 1 81 ? 7.853 -5.710 -16.214 1.00 94.50 81 LEU A CA 1
ATOM 611 C C . LEU A 1 81 ? 9.291 -5.913 -15.738 1.00 94.50 81 LEU A C 1
ATOM 613 O O . LEU A 1 81 ? 10.096 -4.986 -15.794 1.00 94.50 81 LEU A O 1
ATOM 617 N N . ARG A 1 82 ? 9.651 -7.126 -15.298 1.00 91.94 82 ARG A N 1
ATOM 618 C CA . ARG A 1 82 ? 11.034 -7.434 -14.913 1.00 91.94 82 ARG A CA 1
ATOM 619 C C . ARG A 1 82 ? 11.998 -7.206 -16.076 1.00 91.94 82 ARG A C 1
ATOM 621 O O . ARG A 1 82 ? 12.985 -6.496 -15.899 1.00 91.94 82 ARG A O 1
ATOM 628 N N . LYS A 1 83 ? 11.694 -7.772 -17.245 1.00 88.88 83 LYS A N 1
ATOM 629 C CA . LYS A 1 83 ? 12.525 -7.652 -18.451 1.00 88.88 83 LYS A CA 1
ATOM 630 C C . LYS A 1 83 ? 12.727 -6.188 -18.839 1.00 88.88 83 LYS A C 1
ATOM 632 O O . LYS A 1 83 ? 13.858 -5.766 -19.070 1.00 88.88 83 LYS A O 1
ATOM 637 N N . LEU A 1 84 ? 11.651 -5.403 -18.844 1.00 91.75 84 LEU A N 1
ATOM 638 C CA . LEU A 1 84 ? 11.699 -3.983 -19.172 1.00 91.75 84 LEU A CA 1
ATOM 639 C C . LEU A 1 84 ? 12.545 -3.186 -18.164 1.00 91.75 84 LEU A C 1
ATOM 641 O O . LEU A 1 84 ? 13.407 -2.414 -18.582 1.00 91.75 84 LEU A O 1
ATOM 645 N N . ARG A 1 85 ? 12.371 -3.407 -16.851 1.00 91.75 85 ARG A N 1
ATOM 646 C CA . ARG A 1 85 ? 13.174 -2.730 -15.813 1.00 91.75 85 ARG A CA 1
ATOM 647 C C . ARG A 1 85 ? 14.667 -3.019 -15.960 1.00 91.75 85 ARG A C 1
ATOM 649 O O . ARG A 1 85 ? 15.470 -2.095 -15.886 1.00 91.75 85 ARG A O 1
ATOM 656 N N . GLU A 1 86 ? 15.049 -4.272 -16.199 1.00 87.62 86 GLU A N 1
ATOM 657 C CA . GLU A 1 86 ? 16.461 -4.646 -16.353 1.00 87.62 86 GLU A CA 1
ATOM 658 C C . GLU A 1 86 ? 17.111 -3.983 -17.578 1.00 87.62 86 GLU A C 1
ATOM 660 O O . GLU A 1 86 ? 18.231 -3.468 -17.491 1.00 87.62 86 GLU A O 1
ATOM 665 N N . VAL A 1 87 ? 16.389 -3.927 -18.704 1.00 87.62 87 VAL A N 1
ATOM 666 C CA . VAL A 1 87 ? 16.840 -3.214 -19.907 1.00 87.62 87 VAL A CA 1
ATOM 667 C C . VAL A 1 87 ? 16.991 -1.717 -19.630 1.00 87.62 87 VAL A C 1
ATOM 669 O O . VAL A 1 87 ? 18.011 -1.135 -19.990 1.00 87.62 87 VAL A O 1
ATOM 672 N N . LEU A 1 88 ? 16.012 -1.095 -18.969 1.00 86.00 88 LEU A N 1
ATOM 673 C CA . LEU A 1 88 ? 16.019 0.343 -18.686 1.00 86.00 88 LEU A CA 1
ATOM 674 C C . LEU A 1 88 ? 17.138 0.750 -17.723 1.00 86.00 88 LEU A C 1
ATOM 676 O O . LEU A 1 88 ? 17.799 1.763 -17.947 1.00 86.00 88 LEU A O 1
ATOM 680 N N . VAL A 1 89 ? 17.403 -0.053 -16.689 1.00 82.19 89 VAL A N 1
ATOM 681 C CA . VAL A 1 89 ? 18.532 0.174 -15.773 1.00 82.19 89 VAL A CA 1
ATOM 682 C C . VAL A 1 89 ? 19.866 0.038 -16.513 1.00 82.19 89 VAL A C 1
ATOM 684 O O . VAL A 1 89 ? 20.751 0.870 -16.323 1.00 82.19 89 VAL A O 1
ATOM 687 N N . SER A 1 90 ? 19.990 -0.952 -17.402 1.00 77.94 90 SER A N 1
ATOM 688 C CA . SER A 1 90 ? 21.203 -1.162 -18.207 1.00 77.94 90 SER A CA 1
ATOM 689 C C . SER A 1 90 ? 21.444 -0.022 -19.205 1.00 77.94 90 SER A C 1
ATOM 691 O O . SER A 1 90 ? 22.574 0.434 -19.359 1.00 77.94 90 SER A O 1
ATOM 693 N N . ALA A 1 91 ? 20.387 0.479 -19.852 1.00 68.88 91 ALA A N 1
ATOM 694 C CA . ALA A 1 91 ? 20.469 1.586 -20.805 1.00 68.88 91 ALA A CA 1
ATOM 695 C C . ALA A 1 91 ? 20.828 2.923 -20.128 1.00 68.88 91 ALA A C 1
ATOM 697 O O . ALA A 1 91 ? 21.554 3.733 -20.698 1.00 68.88 91 ALA A O 1
ATOM 698 N N . ARG A 1 92 ? 20.383 3.143 -18.882 1.00 62.00 92 ARG A N 1
ATOM 699 C CA . ARG A 1 92 ? 20.645 4.376 -18.116 1.00 62.00 92 ARG A CA 1
ATOM 700 C C . ARG A 1 92 ? 22.130 4.602 -17.799 1.00 62.00 92 ARG A C 1
ATOM 702 O O . ARG A 1 92 ? 22.517 5.745 -17.563 1.00 62.00 92 ARG A O 1
ATOM 709 N N . ALA A 1 93 ? 22.960 3.555 -17.826 1.00 56.72 93 ALA A N 1
ATOM 710 C CA . ALA A 1 93 ? 24.409 3.661 -17.637 1.00 56.72 93 ALA A CA 1
ATOM 711 C C . ALA A 1 93 ? 25.120 4.417 -18.782 1.00 56.72 93 ALA A C 1
ATOM 713 O O . ALA A 1 93 ? 26.220 4.928 -18.581 1.00 56.72 93 ALA A O 1
ATOM 714 N N . GLY A 1 94 ? 24.491 4.537 -19.958 1.00 51.69 94 GLY A N 1
ATOM 715 C CA . GLY A 1 94 ? 24.978 5.341 -21.078 1.00 51.69 94 GLY A CA 1
ATOM 716 C C . GLY A 1 94 ? 24.110 6.580 -21.281 1.00 51.69 94 GLY A C 1
ATOM 717 O O . GLY A 1 94 ? 23.137 6.509 -22.016 1.00 51.69 94 GLY A O 1
ATOM 718 N N . ALA A 1 95 ? 24.439 7.694 -20.612 1.00 52.91 95 ALA A N 1
ATOM 719 C CA . ALA A 1 95 ? 23.869 9.034 -20.843 1.00 52.91 95 ALA A CA 1
ATOM 720 C C . ALA A 1 95 ? 22.353 9.053 -21.170 1.00 52.91 95 ALA A C 1
ATOM 722 O O . ALA A 1 95 ? 21.939 9.528 -22.225 1.00 52.91 95 ALA A O 1
ATOM 723 N N . GLY A 1 96 ? 21.523 8.491 -20.283 1.00 61.34 96 GLY A N 1
ATOM 724 C CA . GLY A 1 96 ? 20.087 8.337 -20.536 1.00 61.34 96 GLY A CA 1
ATOM 725 C C . GLY A 1 96 ? 19.354 9.673 -20.703 1.00 61.34 96 GLY A C 1
ATOM 726 O O . GLY A 1 96 ? 19.440 10.548 -19.836 1.00 61.34 96 GLY A O 1
ATOM 727 N N . ASP A 1 97 ? 18.602 9.808 -21.796 1.00 74.19 97 ASP A N 1
ATOM 728 C CA . ASP A 1 97 ? 17.728 10.955 -22.050 1.00 74.19 97 ASP A CA 1
ATOM 729 C C . ASP A 1 97 ? 16.597 11.073 -20.999 1.00 74.19 97 ASP A C 1
ATOM 731 O O . ASP A 1 97 ? 16.365 10.189 -20.164 1.00 74.19 97 ASP A O 1
ATOM 735 N N . ALA A 1 98 ? 15.892 12.210 -20.986 1.00 82.38 98 ALA A N 1
ATOM 736 C CA . ALA A 1 98 ? 14.776 12.434 -20.062 1.00 82.38 98 ALA A CA 1
ATOM 737 C C . ALA A 1 98 ? 13.660 11.387 -20.229 1.00 82.38 98 ALA A C 1
ATOM 739 O O . ALA A 1 98 ? 13.145 10.880 -19.232 1.00 82.38 98 ALA A O 1
ATOM 740 N N . ARG A 1 99 ? 13.366 10.991 -21.472 1.00 85.31 99 ARG A N 1
ATOM 741 C CA . ARG A 1 99 ? 12.294 10.049 -21.795 1.00 85.31 99 ARG A CA 1
ATOM 742 C C . ARG A 1 99 ? 12.550 8.648 -21.244 1.00 85.31 99 ARG A C 1
ATOM 744 O O . ARG A 1 99 ? 11.647 8.004 -20.726 1.00 85.31 99 ARG A O 1
ATOM 751 N N . SER A 1 100 ? 13.791 8.184 -21.279 1.00 83.00 100 SER A N 1
ATOM 752 C CA . SER A 1 100 ? 14.197 6.888 -20.734 1.00 83.00 100 SER A CA 1
ATOM 753 C C . SER A 1 100 ? 14.040 6.847 -19.215 1.00 83.00 100 SER A C 1
ATOM 755 O O . SER A 1 100 ? 13.715 5.798 -18.657 1.00 83.00 100 SER A O 1
ATOM 757 N N . ARG A 1 101 ? 14.237 7.986 -18.532 1.00 84.06 101 ARG A N 1
ATOM 758 C CA . ARG A 1 101 ? 13.978 8.107 -17.089 1.00 84.06 101 ARG A CA 1
ATOM 759 C C . ARG A 1 101 ? 12.485 8.071 -16.775 1.00 84.06 101 ARG A C 1
ATOM 761 O O . ARG A 1 101 ? 12.105 7.372 -15.840 1.00 84.06 101 ARG A O 1
ATOM 768 N N . GLU A 1 102 ? 11.663 8.762 -17.560 1.00 87.62 102 GLU A N 1
ATOM 769 C CA . GLU A 1 102 ? 10.199 8.694 -17.445 1.00 87.62 102 GLU A CA 1
ATOM 770 C C . GLU A 1 102 ? 9.696 7.268 -17.669 1.00 87.62 102 GLU A C 1
ATOM 772 O O . GLU A 1 102 ? 8.973 6.730 -16.837 1.00 87.62 102 GLU A O 1
ATOM 777 N N . LEU A 1 103 ? 10.164 6.607 -18.728 1.00 90.00 103 LEU A N 1
ATOM 778 C CA . LEU A 1 103 ? 9.764 5.241 -19.047 1.00 90.00 103 LEU A CA 1
ATOM 779 C C . LEU A 1 103 ? 10.166 4.251 -17.944 1.00 90.00 103 LEU A C 1
ATOM 781 O O . LEU A 1 103 ? 9.406 3.344 -17.607 1.00 90.00 103 LEU A O 1
ATOM 785 N N . ALA A 1 104 ? 11.345 4.440 -17.339 1.00 89.62 104 ALA A N 1
ATOM 786 C CA . ALA A 1 104 ? 11.753 3.685 -16.158 1.00 89.62 104 ALA A CA 1
ATOM 787 C C . ALA A 1 104 ? 10.808 3.937 -14.985 1.00 89.62 104 ALA A C 1
ATOM 789 O O . ALA A 1 104 ? 10.326 2.979 -14.385 1.00 89.62 104 ALA A O 1
ATOM 790 N N . GLN A 1 105 ? 10.492 5.195 -14.686 1.00 90.62 105 GLN A N 1
ATOM 791 C CA . GLN A 1 105 ? 9.547 5.523 -13.626 1.00 90.62 105 GLN A CA 1
ATOM 792 C C . GLN A 1 105 ? 8.185 4.852 -13.863 1.00 90.62 105 GLN A C 1
ATOM 794 O O . GLN A 1 105 ? 7.693 4.162 -12.975 1.00 90.62 105 GLN A O 1
ATOM 799 N N . GLU A 1 106 ? 7.623 4.966 -15.067 1.00 93.44 106 GLU A N 1
ATOM 800 C CA . GLU A 1 106 ? 6.352 4.341 -15.447 1.00 93.44 106 GLU A CA 1
ATOM 801 C C . GLU A 1 106 ? 6.384 2.811 -15.270 1.00 93.44 106 GLU A C 1
ATOM 803 O O . GLU A 1 106 ? 5.456 2.224 -14.708 1.00 93.44 106 GLU A O 1
ATOM 808 N N . ALA A 1 107 ? 7.468 2.157 -15.703 1.00 95.00 107 ALA A N 1
ATOM 809 C CA . ALA A 1 107 ? 7.635 0.714 -15.560 1.00 95.00 107 ALA A CA 1
ATOM 810 C C . ALA A 1 107 ? 7.730 0.289 -14.086 1.00 95.00 107 ALA A C 1
ATOM 812 O O . ALA A 1 107 ? 7.125 -0.708 -13.686 1.00 95.00 107 ALA A O 1
ATOM 813 N N . PHE A 1 108 ? 8.472 1.029 -13.259 1.00 95.38 108 PHE A N 1
ATOM 814 C CA . PHE A 1 108 ? 8.594 0.747 -11.828 1.00 95.38 108 PHE A CA 1
ATOM 815 C C . PHE A 1 108 ? 7.286 1.026 -11.069 1.00 95.38 108 PHE A C 1
ATOM 817 O O . PHE A 1 108 ? 6.904 0.209 -10.234 1.00 95.38 108 PHE A O 1
ATOM 824 N N . GLU A 1 109 ? 6.555 2.098 -11.385 1.00 94.94 109 GLU A N 1
ATOM 825 C CA . GLU A 1 109 ? 5.241 2.385 -10.788 1.00 94.94 109 GLU A CA 1
ATOM 826 C C . GLU A 1 109 ? 4.225 1.279 -11.107 1.00 94.94 109 GLU A C 1
ATOM 828 O O . GLU A 1 109 ? 3.557 0.769 -10.204 1.00 94.94 109 GLU A O 1
ATOM 833 N N . LEU A 1 110 ? 4.159 0.832 -12.367 1.00 96.88 110 LEU A N 1
ATOM 834 C CA . LEU A 1 110 ? 3.303 -0.292 -12.759 1.00 96.88 110 LEU A CA 1
ATOM 835 C C . LEU A 1 110 ? 3.728 -1.600 -12.072 1.00 96.88 110 LEU A C 1
ATOM 837 O O . LEU A 1 110 ? 2.892 -2.433 -11.732 1.00 96.88 110 LEU A O 1
ATOM 841 N N . SER A 1 111 ? 5.024 -1.759 -11.798 1.00 97.62 111 SER A N 1
ATOM 842 C CA . SER A 1 111 ? 5.546 -2.899 -11.037 1.00 97.62 111 SER A CA 1
ATOM 843 C C . SER A 1 111 ? 5.100 -2.893 -9.584 1.00 97.62 111 SER A C 1
ATOM 845 O O . SER A 1 111 ? 4.716 -3.944 -9.080 1.00 97.62 111 SER A O 1
ATOM 847 N N . VAL A 1 112 ? 5.098 -1.732 -8.925 1.00 96.81 112 VAL A N 1
ATOM 848 C CA . VAL A 1 112 ? 4.534 -1.594 -7.576 1.00 96.81 112 VAL A CA 1
ATOM 849 C C . VAL A 1 112 ? 3.058 -1.987 -7.593 1.00 96.81 112 VAL A C 1
ATOM 851 O O . VAL A 1 112 ? 2.649 -2.828 -6.802 1.00 96.81 112 VAL A O 1
ATOM 854 N N . GLN A 1 113 ? 2.267 -1.462 -8.532 1.00 96.06 113 GLN A N 1
ATOM 855 C CA . GLN A 1 113 ? 0.839 -1.797 -8.637 1.00 96.06 113 GLN A CA 1
ATOM 856 C C . GLN A 1 113 ? 0.600 -3.297 -8.848 1.00 96.06 113 GLN A C 1
ATOM 858 O O . GLN A 1 113 ? -0.243 -3.887 -8.170 1.00 96.06 113 GLN A O 1
ATOM 863 N N . TYR A 1 114 ? 1.365 -3.922 -9.747 1.00 97.38 114 TYR A N 1
ATOM 864 C CA . TYR A 1 114 ? 1.300 -5.358 -10.000 1.00 97.38 114 TYR A CA 1
ATOM 865 C C . TYR A 1 114 ? 1.649 -6.169 -8.747 1.00 97.38 114 TYR A C 1
ATOM 867 O O . TYR A 1 114 ? 0.851 -6.999 -8.322 1.00 97.38 114 TYR A O 1
ATOM 875 N N . TYR A 1 115 ? 2.794 -5.901 -8.111 1.00 97.50 115 TYR A N 1
ATOM 876 C CA . TYR A 1 115 ? 3.249 -6.684 -6.961 1.00 97.50 115 TYR A CA 1
ATOM 877 C C . TYR A 1 115 ? 2.397 -6.473 -5.712 1.00 97.50 115 TYR A C 1
ATOM 879 O O . TYR A 1 115 ? 2.167 -7.424 -4.976 1.00 97.50 115 TYR A O 1
ATOM 887 N N . VAL A 1 116 ? 1.867 -5.269 -5.492 1.00 95.62 116 VAL A N 1
ATOM 888 C CA . VAL A 1 116 ? 0.852 -5.029 -4.456 1.00 95.62 116 VAL A CA 1
ATOM 889 C C . VAL A 1 116 ? -0.435 -5.799 -4.789 1.00 95.62 116 VAL A C 1
ATOM 891 O O . VAL A 1 116 ? -1.069 -6.362 -3.901 1.00 95.62 116 VAL A O 1
ATOM 894 N N . GLY A 1 117 ? -0.817 -5.859 -6.071 1.00 94.94 117 GLY A N 1
ATOM 895 C CA . GLY A 1 117 ? -1.935 -6.653 -6.592 1.00 94.94 117 GLY A CA 1
ATOM 896 C C . GLY A 1 117 ? -1.808 -8.155 -6.339 1.00 94.94 117 GLY A C 1
ATOM 897 O O . GLY A 1 117 ? -2.790 -8.789 -5.969 1.00 94.94 117 GLY A O 1
ATOM 898 N N . THR A 1 118 ? -0.607 -8.703 -6.505 1.00 95.50 118 THR A N 1
ATOM 899 C CA . THR A 1 118 ? -0.301 -10.126 -6.297 1.00 95.50 118 THR A CA 1
ATOM 900 C C . THR A 1 118 ? 0.272 -10.430 -4.912 1.00 95.50 118 THR A C 1
ATOM 902 O O . THR A 1 118 ? 0.794 -11.522 -4.709 1.00 95.50 118 THR A O 1
ATOM 905 N N . GLU A 1 119 ? 0.240 -9.462 -3.991 1.00 95.19 119 GLU A N 1
ATOM 906 C CA . GLU A 1 119 ? 0.762 -9.572 -2.620 1.00 95.19 119 GLU A CA 1
ATOM 907 C C . GLU A 1 119 ? 2.254 -9.979 -2.524 1.00 95.19 119 GLU A C 1
ATOM 909 O O . GLU A 1 119 ? 2.707 -10.529 -1.521 1.00 95.19 119 GLU A O 1
ATOM 914 N N . ASP A 1 120 ? 3.059 -9.667 -3.547 1.00 96.06 120 ASP A N 1
ATOM 915 C CA . ASP A 1 120 ? 4.519 -9.851 -3.553 1.00 96.06 120 ASP A CA 1
ATOM 916 C C . ASP A 1 120 ? 5.210 -8.610 -2.960 1.00 96.06 120 ASP A C 1
ATOM 918 O O . ASP A 1 120 ? 5.846 -7.795 -3.641 1.00 96.06 120 ASP A O 1
ATOM 922 N N . TRP A 1 121 ? 5.028 -8.432 -1.652 1.00 95.75 121 TRP A N 1
ATOM 923 C CA . TRP A 1 121 ? 5.476 -7.243 -0.927 1.00 95.75 121 TRP A CA 1
ATOM 924 C C . TRP A 1 121 ? 6.984 -6.964 -1.014 1.00 95.75 121 TRP A C 1
ATOM 926 O O . TRP A 1 121 ? 7.336 -5.809 -1.268 1.00 95.75 121 TRP A O 1
ATOM 936 N N . PRO A 1 122 ? 7.886 -7.963 -0.901 1.00 96.06 122 PRO A N 1
ATOM 937 C CA . PRO A 1 122 ? 9.322 -7.716 -1.024 1.00 96.06 122 PRO A CA 1
ATOM 938 C C . PRO A 1 122 ? 9.709 -7.146 -2.393 1.00 96.06 122 PRO A C 1
ATOM 940 O O . PRO A 1 122 ? 10.537 -6.239 -2.484 1.00 96.06 122 PRO A O 1
ATOM 943 N N . ARG A 1 123 ? 9.087 -7.623 -3.482 1.00 95.75 123 ARG A N 1
ATOM 944 C CA . ARG A 1 123 ? 9.353 -7.068 -4.819 1.00 95.75 123 ARG A CA 1
ATOM 945 C C . ARG A 1 123 ? 8.743 -5.689 -5.015 1.00 95.75 123 ARG A C 1
ATOM 947 O O . ARG A 1 123 ? 9.349 -4.865 -5.704 1.00 95.75 123 ARG A O 1
ATOM 954 N N . SER A 1 124 ? 7.586 -5.418 -4.411 1.00 96.75 124 SER A N 1
ATOM 955 C CA . SER A 1 124 ? 7.030 -4.062 -4.356 1.00 96.75 124 SER A CA 1
ATOM 956 C C . SER A 1 124 ? 7.997 -3.103 -3.655 1.00 96.75 124 SER A C 1
ATOM 958 O O . SER A 1 124 ? 8.282 -2.030 -4.185 1.00 96.75 124 SER A O 1
ATOM 960 N N . ALA A 1 125 ? 8.551 -3.501 -2.507 1.00 96.19 125 ALA A N 1
ATOM 961 C CA . ALA A 1 125 ? 9.506 -2.700 -1.746 1.00 96.19 125 ALA A CA 1
ATOM 962 C C . ALA A 1 125 ? 10.781 -2.401 -2.544 1.00 96.19 125 ALA A C 1
ATOM 964 O O . ALA A 1 125 ? 11.155 -1.239 -2.666 1.00 96.19 125 ALA A O 1
ATOM 965 N N . ALA A 1 126 ? 11.368 -3.404 -3.206 1.00 95.69 126 ALA A N 1
ATOM 966 C CA . ALA A 1 126 ? 12.526 -3.200 -4.081 1.00 95.69 126 ALA A CA 1
ATOM 967 C C . ALA A 1 126 ? 12.240 -2.207 -5.230 1.00 95.69 126 ALA A C 1
ATOM 969 O O . ALA A 1 126 ? 13.114 -1.446 -5.649 1.00 95.69 126 ALA A O 1
ATOM 970 N N . CYS A 1 127 ? 11.005 -2.183 -5.748 1.00 95.88 127 CYS A N 1
ATOM 971 C CA . CYS A 1 127 ? 10.603 -1.191 -6.747 1.00 95.88 127 CYS A CA 1
ATOM 972 C C . CYS A 1 127 ? 10.450 0.212 -6.136 1.00 95.88 127 CYS A C 1
ATOM 974 O O . CYS A 1 127 ? 10.873 1.191 -6.753 1.00 95.88 127 CYS A O 1
ATOM 976 N N . LEU A 1 128 ? 9.882 0.316 -4.930 1.00 95.94 128 LEU A N 1
ATOM 977 C CA . LEU A 1 128 ? 9.760 1.576 -4.193 1.00 95.94 128 LEU A CA 1
ATOM 978 C C . LEU A 1 128 ? 11.126 2.163 -3.819 1.00 95.94 128 LEU A C 1
ATOM 980 O O . LEU A 1 128 ? 11.297 3.372 -3.927 1.00 95.94 128 LEU A O 1
ATOM 984 N N . GLU A 1 129 ? 12.110 1.338 -3.457 1.00 94.12 129 GLU A N 1
ATOM 985 C CA . GLU A 1 129 ? 13.493 1.771 -3.207 1.00 94.12 129 GLU A CA 1
ATOM 986 C C . GLU A 1 129 ? 14.106 2.451 -4.428 1.00 94.12 129 GLU A C 1
ATOM 988 O O . GLU A 1 129 ? 14.660 3.547 -4.322 1.00 94.12 129 GLU A O 1
ATOM 993 N N . HIS A 1 130 ? 13.940 1.849 -5.609 1.00 91.69 130 HIS A N 1
ATOM 994 C CA . HIS A 1 130 ? 14.407 2.453 -6.853 1.00 91.69 130 HIS A CA 1
ATOM 995 C C . HIS A 1 130 ? 13.713 3.792 -7.141 1.00 91.69 130 HIS A C 1
ATOM 997 O O . HIS A 1 130 ? 14.362 4.759 -7.543 1.00 91.69 130 HIS A O 1
ATOM 1003 N N . LEU A 1 131 ? 12.396 3.860 -6.926 1.00 92.06 131 LEU A N 1
ATOM 1004 C CA . LEU A 1 131 ? 11.598 5.065 -7.160 1.00 92.06 131 LEU A CA 1
ATOM 1005 C C . LEU A 1 131 ? 11.921 6.189 -6.165 1.00 92.06 131 LEU A C 1
ATOM 1007 O O . LEU A 1 131 ? 12.005 7.349 -6.569 1.00 92.06 131 LEU A O 1
ATOM 1011 N N . ALA A 1 132 ? 12.133 5.862 -4.889 1.00 90.88 132 ALA A N 1
ATOM 1012 C CA . ALA A 1 132 ? 12.503 6.817 -3.847 1.00 90.88 132 ALA A CA 1
ATOM 1013 C C . ALA A 1 132 ? 13.900 7.410 -4.097 1.00 90.88 132 ALA A C 1
ATOM 1015 O O . ALA A 1 132 ? 14.091 8.621 -3.977 1.00 90.88 132 ALA A O 1
ATOM 1016 N N . ALA A 1 133 ? 14.856 6.583 -4.536 1.00 86.88 133 ALA A N 1
ATOM 1017 C CA . ALA A 1 133 ? 16.212 7.021 -4.868 1.00 86.88 133 ALA A CA 1
ATOM 1018 C C . ALA A 1 133 ? 16.286 7.894 -6.136 1.00 86.88 133 ALA A C 1
ATOM 1020 O O . ALA A 1 133 ? 17.254 8.629 -6.327 1.00 86.88 133 ALA A O 1
ATOM 1021 N N . ALA A 1 134 ? 15.283 7.833 -7.020 1.00 79.38 134 ALA A N 1
ATOM 1022 C CA . ALA A 1 134 ? 15.310 8.548 -8.294 1.00 79.38 134 ALA A CA 1
ATOM 1023 C C . ALA A 1 134 ? 15.168 10.079 -8.161 1.00 79.38 134 ALA A C 1
ATOM 1025 O O . ALA A 1 134 ? 15.528 10.776 -9.108 1.00 79.38 134 ALA A O 1
ATOM 1026 N N . GLY A 1 135 ? 14.666 10.595 -7.027 1.00 66.62 135 GLY A N 1
ATOM 1027 C CA . GLY A 1 135 ? 14.723 12.003 -6.587 1.00 66.62 135 GLY A CA 1
ATOM 1028 C C . GLY A 1 135 ? 14.014 13.074 -7.438 1.00 66.62 135 GLY A C 1
ATOM 1029 O O . GLY A 1 135 ? 13.714 14.147 -6.926 1.00 66.62 135 GLY A O 1
ATOM 1030 N N . CYS A 1 136 ? 13.724 12.813 -8.715 1.00 61.44 136 CYS A N 1
ATOM 1031 C CA . CYS A 1 136 ? 13.228 13.806 -9.680 1.00 61.44 136 CYS A CA 1
ATOM 1032 C C . CYS A 1 136 ? 11.755 13.620 -10.079 1.00 61.44 136 CYS A C 1
ATOM 1034 O O . CYS A 1 136 ? 11.253 14.360 -10.920 1.00 61.44 136 CYS A O 1
ATOM 1036 N N . ALA A 1 137 ? 11.066 12.627 -9.519 1.00 72.75 137 ALA A N 1
ATOM 1037 C CA . ALA A 1 137 ? 9.681 12.327 -9.860 1.00 72.75 137 ALA A CA 1
ATOM 1038 C C . ALA A 1 137 ? 8.702 13.147 -9.010 1.00 72.75 137 ALA A C 1
ATOM 1040 O O . ALA A 1 137 ? 8.859 13.227 -7.793 1.00 72.75 137 ALA A O 1
ATOM 1041 N N . ALA A 1 138 ? 7.623 13.651 -9.619 1.00 81.75 138 ALA A N 1
ATOM 1042 C CA . ALA A 1 138 ? 6.543 14.338 -8.898 1.00 81.75 138 ALA A CA 1
ATOM 1043 C C . ALA A 1 138 ? 5.922 13.480 -7.774 1.00 81.75 138 ALA A C 1
ATOM 1045 O O . ALA A 1 138 ? 5.407 14.017 -6.800 1.00 81.75 138 ALA A O 1
ATOM 1046 N N . ARG A 1 139 ? 5.995 12.146 -7.908 1.00 88.69 139 ARG A N 1
ATOM 1047 C CA . ARG A 1 139 ? 5.501 11.167 -6.927 1.00 88.69 139 ARG A CA 1
ATOM 1048 C C . ARG A 1 139 ? 6.578 10.588 -5.999 1.00 88.69 139 ARG A C 1
ATOM 1050 O O . ARG A 1 139 ? 6.298 9.672 -5.228 1.00 88.69 139 ARG A O 1
ATOM 1057 N N . ALA A 1 140 ? 7.818 11.080 -6.073 1.00 90.25 140 ALA A N 1
ATOM 1058 C CA . ALA A 1 140 ? 8.913 10.579 -5.240 1.00 90.25 140 ALA A CA 1
ATOM 1059 C C . ALA A 1 140 ? 8.609 10.636 -3.726 1.00 90.25 140 ALA A C 1
ATOM 1061 O O . ALA A 1 140 ? 8.885 9.636 -3.058 1.00 90.25 140 ALA A O 1
ATOM 1062 N N . PRO A 1 141 ? 7.993 11.708 -3.175 1.00 94.06 141 PRO A N 1
ATOM 1063 C CA . PRO A 1 141 ? 7.625 11.753 -1.757 1.00 94.06 141 PRO A CA 1
ATOM 1064 C C . PRO A 1 141 ? 6.675 10.620 -1.355 1.00 94.06 141 PRO A C 1
ATOM 1066 O O . PRO A 1 141 ? 6.874 9.977 -0.329 1.00 94.06 141 PRO A O 1
ATOM 1069 N N . GLN A 1 142 ? 5.679 10.321 -2.190 1.00 95.69 142 GLN A N 1
ATOM 1070 C CA . GLN A 1 142 ? 4.703 9.260 -1.949 1.00 95.69 142 GLN A CA 1
ATOM 1071 C C . GLN A 1 142 ? 5.361 7.878 -2.004 1.00 95.69 142 GLN A C 1
ATOM 1073 O O . GLN A 1 142 ? 5.070 7.035 -1.161 1.00 95.69 142 GLN A O 1
ATOM 1078 N N . HIS A 1 143 ? 6.284 7.643 -2.942 1.00 95.75 143 HIS A N 1
ATOM 1079 C CA . HIS A 1 143 ? 7.030 6.382 -3.004 1.00 95.75 143 HIS A CA 1
ATOM 1080 C C . HIS A 1 143 ? 7.924 6.178 -1.775 1.00 95.75 143 HIS A C 1
ATOM 1082 O O . HIS A 1 143 ? 7.925 5.093 -1.193 1.00 95.75 143 HIS A O 1
ATOM 1088 N N . ALA A 1 144 ? 8.634 7.225 -1.344 1.00 96.06 144 ALA A N 1
ATOM 1089 C CA . ALA A 1 144 ? 9.450 7.191 -0.134 1.00 96.06 144 ALA A CA 1
ATOM 1090 C C . ALA A 1 144 ? 8.596 6.989 1.132 1.00 96.06 144 ALA A C 1
ATOM 1092 O O . ALA A 1 144 ? 8.968 6.202 2.000 1.00 96.06 144 ALA A O 1
ATOM 1093 N N . ALA A 1 145 ? 7.423 7.623 1.214 1.00 97.69 145 ALA A N 1
ATOM 1094 C CA . ALA A 1 145 ? 6.467 7.414 2.299 1.00 97.69 145 ALA A CA 1
ATOM 1095 C C . ALA A 1 145 ? 5.945 5.966 2.347 1.00 97.69 145 ALA A C 1
ATOM 1097 O O . ALA A 1 145 ? 5.971 5.342 3.407 1.00 97.69 145 ALA A O 1
ATOM 1098 N N . CYS A 1 146 ? 5.538 5.394 1.206 1.00 98.19 146 CYS A N 1
ATOM 1099 C CA . CYS A 1 146 ? 5.134 3.986 1.122 1.00 98.19 146 CYS A CA 1
ATOM 1100 C C . CYS A 1 146 ? 6.261 3.043 1.563 1.00 98.19 146 CYS A C 1
ATOM 1102 O O . CYS A 1 146 ? 6.014 2.103 2.316 1.00 98.19 146 CYS A O 1
ATOM 1104 N N . LEU A 1 147 ? 7.500 3.304 1.133 1.00 97.94 147 LEU A N 1
ATOM 1105 C CA . LEU A 1 147 ? 8.662 2.516 1.536 1.00 97.94 147 LEU A CA 1
ATOM 1106 C C . LEU A 1 147 ? 8.920 2.607 3.046 1.00 97.94 147 LEU A C 1
ATOM 1108 O O . LEU A 1 147 ? 9.118 1.577 3.683 1.00 97.94 147 LEU A O 1
ATOM 1112 N N . ALA A 1 148 ? 8.879 3.808 3.630 1.00 98.12 148 ALA A N 1
ATOM 1113 C CA . ALA A 1 148 ? 9.072 3.996 5.068 1.00 98.12 148 ALA A CA 1
ATOM 1114 C C . ALA A 1 148 ? 8.030 3.211 5.877 1.00 98.12 148 ALA A C 1
ATOM 1116 O O . ALA A 1 148 ? 8.373 2.472 6.798 1.00 98.12 148 ALA A O 1
ATOM 1117 N N . LEU A 1 149 ? 6.756 3.317 5.493 1.00 98.19 149 LEU A N 1
ATOM 1118 C CA . LEU A 1 149 ? 5.667 2.593 6.144 1.00 98.19 149 LEU A CA 1
ATOM 1119 C C . LEU A 1 149 ? 5.806 1.074 5.976 1.00 98.19 149 LEU A C 1
ATOM 1121 O O . LEU A 1 149 ? 5.568 0.332 6.927 1.00 98.19 149 LEU A O 1
ATOM 1125 N N . TYR A 1 150 ? 6.243 0.605 4.805 1.00 98.19 150 TYR A N 1
ATOM 1126 C CA . TYR A 1 150 ? 6.551 -0.806 4.590 1.00 98.19 150 TYR A CA 1
ATOM 1127 C C . TYR A 1 150 ? 7.669 -1.294 5.527 1.00 98.19 150 TYR A C 1
ATOM 1129 O O . TYR A 1 150 ? 7.473 -2.290 6.221 1.00 98.19 150 TYR A O 1
ATOM 1137 N N . ARG A 1 151 ? 8.797 -0.578 5.629 1.00 97.75 151 ARG A N 1
ATOM 1138 C CA . ARG A 1 151 ? 9.906 -0.950 6.530 1.00 97.75 151 ARG A CA 1
ATOM 1139 C C . ARG A 1 151 ? 9.464 -1.021 7.991 1.00 97.75 151 ARG A C 1
ATOM 1141 O O . ARG A 1 151 ? 9.709 -2.017 8.671 1.00 97.75 151 ARG A O 1
ATOM 1148 N N . ALA A 1 152 ? 8.725 -0.010 8.448 1.00 97.50 152 ALA A N 1
ATOM 1149 C CA . ALA A 1 152 ? 8.230 0.042 9.820 1.00 97.50 152 ALA A CA 1
ATOM 1150 C C . ALA A 1 152 ? 7.267 -1.111 10.145 1.00 97.50 152 ALA A C 1
ATOM 1152 O O . ALA A 1 152 ? 7.369 -1.717 11.211 1.00 97.50 152 ALA A O 1
ATOM 1153 N N . HIS A 1 153 ? 6.329 -1.418 9.242 1.00 95.56 153 HIS A N 1
ATOM 1154 C CA . HIS A 1 153 ? 5.211 -2.312 9.549 1.00 95.56 153 HIS A CA 1
ATOM 1155 C C . HIS A 1 153 ? 5.366 -3.752 9.043 1.00 95.56 153 HIS A C 1
ATOM 1157 O O . HIS A 1 153 ? 4.706 -4.639 9.582 1.00 95.56 153 HIS A O 1
ATOM 1163 N N . MET A 1 154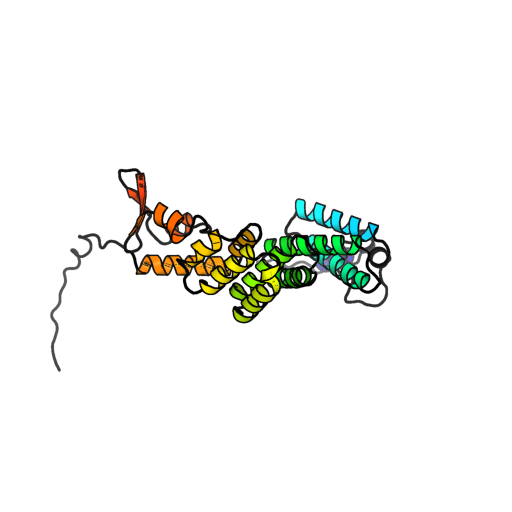 ? 6.184 -4.000 8.019 1.00 96.44 154 MET A N 1
ATOM 1164 C CA . MET A 1 154 ? 6.394 -5.336 7.442 1.00 96.44 154 MET A CA 1
ATOM 1165 C C . MET A 1 154 ? 7.771 -5.907 7.772 1.00 96.44 154 MET A C 1
ATOM 1167 O O . MET A 1 154 ? 7.865 -7.093 8.076 1.00 96.44 154 MET A O 1
ATOM 1171 N N . GLU A 1 155 ? 8.824 -5.086 7.747 1.00 95.38 155 GLU A N 1
ATOM 1172 C CA . GLU A 1 155 ? 10.195 -5.540 8.043 1.00 95.38 155 GLU A CA 1
ATOM 1173 C C . GLU A 1 155 ? 10.551 -5.432 9.531 1.00 95.38 155 GLU A C 1
ATOM 1175 O O . GLU A 1 155 ? 11.522 -6.036 9.980 1.00 95.38 155 GLU A O 1
ATOM 1180 N N . GLY A 1 156 ? 9.747 -4.702 10.311 1.00 94.06 156 GLY A N 1
ATOM 1181 C CA . GLY A 1 156 ? 10.012 -4.474 11.729 1.00 94.06 156 GLY A CA 1
ATOM 1182 C C . GLY A 1 156 ? 11.211 -3.555 11.970 1.00 94.06 156 GLY A C 1
ATOM 1183 O O . GLY A 1 156 ? 11.839 -3.651 13.022 1.00 94.06 156 GLY A O 1
ATOM 1184 N N . ASP A 1 157 ? 11.513 -2.668 11.017 1.00 96.69 157 ASP A N 1
ATOM 1185 C CA . ASP A 1 157 ? 12.592 -1.681 11.096 1.00 96.69 157 ASP A CA 1
ATOM 1186 C C . ASP A 1 157 ? 12.031 -0.247 11.207 1.00 96.69 157 ASP A C 1
ATOM 1188 O O . ASP A 1 157 ? 12.022 0.519 10.235 1.00 96.69 157 ASP A O 1
ATOM 1192 N N . PRO A 1 158 ? 11.518 0.156 12.387 1.00 95.69 158 PRO A N 1
ATOM 1193 C CA . PRO A 1 158 ? 11.033 1.517 12.593 1.00 95.69 158 PRO A CA 1
ATOM 1194 C C . PRO A 1 158 ? 12.169 2.548 12.579 1.00 95.69 158 PRO A C 1
ATOM 1196 O O . PRO A 1 158 ? 11.921 3.704 12.247 1.00 95.69 158 PRO A O 1
ATOM 1199 N N . ALA A 1 159 ? 13.403 2.157 12.917 1.00 96.44 159 ALA A N 1
ATOM 1200 C CA . ALA A 1 159 ? 14.548 3.064 12.921 1.00 96.44 159 ALA A CA 1
ATOM 1201 C C . ALA A 1 159 ? 14.911 3.483 11.489 1.00 96.44 159 ALA A C 1
ATOM 1203 O O . ALA A 1 159 ? 14.879 4.674 11.179 1.00 96.44 159 ALA A O 1
ATOM 1204 N N . GLY A 1 160 ? 15.123 2.519 10.588 1.00 95.75 160 GLY A N 1
ATOM 1205 C CA . GLY A 1 160 ? 15.399 2.804 9.180 1.00 95.75 160 GLY A CA 1
ATOM 1206 C C . GLY A 1 160 ? 14.223 3.471 8.460 1.00 95.75 160 GLY A C 1
ATOM 1207 O O . GLY A 1 160 ? 14.425 4.275 7.547 1.00 95.75 160 GLY A O 1
ATOM 1208 N N . ALA A 1 161 ? 12.985 3.204 8.887 1.00 97.44 161 ALA A N 1
ATOM 1209 C CA . ALA A 1 161 ? 11.817 3.937 8.408 1.00 97.44 161 ALA A CA 1
ATOM 1210 C C . ALA A 1 161 ? 11.851 5.421 8.810 1.00 97.44 161 ALA A C 1
ATOM 1212 O O . ALA A 1 161 ? 11.603 6.289 7.971 1.00 97.44 161 ALA A O 1
ATOM 1213 N N . LEU A 1 162 ? 12.175 5.729 10.070 1.00 97.31 162 LEU A N 1
ATOM 1214 C CA . LEU A 1 162 ? 12.289 7.105 10.556 1.00 97.31 162 LEU A CA 1
ATOM 1215 C C . LEU A 1 162 ? 13.462 7.847 9.907 1.00 97.31 162 LEU A C 1
ATOM 1217 O O . LEU A 1 162 ? 13.306 9.016 9.559 1.00 97.31 162 LEU A O 1
ATOM 1221 N N . ASP A 1 163 ? 14.589 7.178 9.666 1.00 96.75 163 ASP A N 1
ATOM 1222 C CA . ASP A 1 163 ? 15.718 7.755 8.928 1.00 96.75 163 ASP A CA 1
ATOM 1223 C C . ASP A 1 163 ? 15.311 8.156 7.504 1.00 96.75 163 ASP A C 1
ATOM 1225 O O . ASP A 1 163 ? 15.643 9.249 7.030 1.00 96.75 163 ASP A O 1
ATOM 1229 N N . LEU A 1 164 ? 14.519 7.314 6.831 1.00 94.88 164 LEU A N 1
ATOM 1230 C CA . LEU A 1 164 ? 13.980 7.623 5.509 1.00 94.88 164 LEU A CA 1
ATOM 1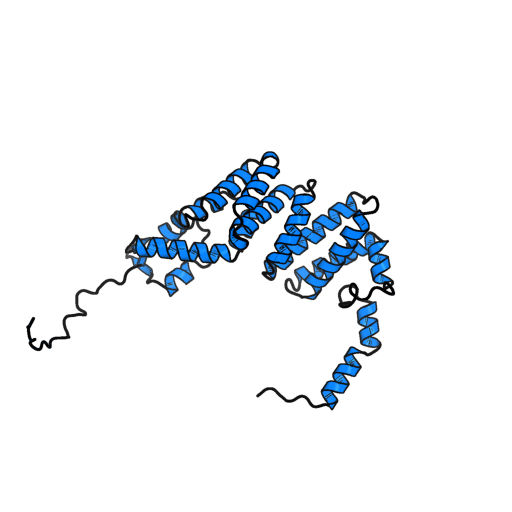231 C C . LEU A 1 164 ? 13.004 8.811 5.560 1.00 94.88 164 LEU A C 1
ATOM 1233 O O . LEU A 1 164 ? 13.091 9.719 4.732 1.00 94.88 164 LEU A O 1
ATOM 1237 N N . VAL A 1 165 ? 12.118 8.854 6.561 1.00 96.25 165 VAL A N 1
ATOM 1238 C CA . VAL A 1 165 ? 11.203 9.987 6.794 1.00 96.25 165 VAL A CA 1
ATOM 1239 C C . VAL A 1 165 ? 11.983 11.288 7.000 1.00 96.25 165 VAL A C 1
ATOM 1241 O O . VAL A 1 165 ? 11.671 12.296 6.368 1.00 96.25 165 VAL A O 1
ATOM 1244 N N . CYS A 1 166 ? 13.027 11.272 7.831 1.00 95.19 166 CYS A N 1
ATOM 1245 C CA . CYS A 1 166 ? 13.885 12.428 8.087 1.00 95.19 166 CYS A CA 1
ATOM 1246 C C . CYS A 1 166 ? 14.631 12.882 6.827 1.00 95.19 166 CYS A C 1
ATOM 1248 O O . CYS A 1 166 ? 14.719 14.080 6.565 1.00 95.19 166 CYS A O 1
ATOM 1250 N N . THR A 1 167 ? 15.111 11.938 6.015 1.00 93.44 167 THR A N 1
ATOM 1251 C CA . THR A 1 167 ? 15.816 12.226 4.757 1.00 93.44 167 THR A CA 1
ATOM 1252 C C . THR A 1 167 ? 14.921 12.969 3.761 1.00 93.44 167 THR A C 1
ATOM 1254 O O . THR A 1 167 ? 15.377 13.883 3.074 1.00 93.44 167 THR A O 1
ATOM 1257 N N . HIS A 1 168 ? 13.631 12.626 3.700 1.00 91.56 168 HIS A N 1
ATOM 1258 C CA . HIS A 1 168 ? 12.696 13.185 2.722 1.00 91.56 168 HIS A CA 1
ATOM 1259 C C . HIS A 1 168 ? 11.755 14.265 3.278 1.00 91.56 168 HIS A C 1
ATOM 1261 O O . HIS A 1 168 ? 10.995 14.849 2.502 1.00 91.56 168 HIS A O 1
ATOM 1267 N N . GLN A 1 169 ? 11.828 14.608 4.571 1.00 92.19 169 GLN A N 1
ATOM 1268 C CA . GLN A 1 169 ? 10.886 15.524 5.237 1.00 92.19 169 GLN A CA 1
ATOM 1269 C C . GLN A 1 169 ? 10.715 16.878 4.531 1.00 92.19 169 GLN A C 1
ATOM 1271 O O . GLN A 1 169 ? 9.639 17.465 4.559 1.00 92.19 169 GLN A O 1
ATOM 1276 N N . HIS A 1 170 ? 11.769 17.376 3.879 1.00 91.38 170 HIS A N 1
ATOM 1277 C CA . HIS A 1 170 ? 11.758 18.672 3.201 1.00 91.38 170 HIS A CA 1
ATOM 1278 C C . HIS A 1 170 ? 10.983 18.655 1.878 1.00 91.38 170 HIS A C 1
ATOM 1280 O O . HIS A 1 170 ? 10.613 19.713 1.380 1.00 91.38 170 HIS A O 1
ATOM 1286 N N . THR A 1 171 ? 10.741 17.470 1.309 1.00 91.56 171 THR A N 1
ATOM 1287 C CA . THR A 1 171 ? 10.028 17.320 0.032 1.00 91.56 171 THR A CA 1
ATOM 1288 C C . THR A 1 171 ? 8.513 17.413 0.195 1.00 91.56 171 THR A C 1
ATOM 1290 O O . THR A 1 171 ? 7.845 17.983 -0.662 1.00 91.56 171 THR A O 1
ATOM 1293 N N . ASP A 1 172 ? 7.977 16.911 1.311 1.00 93.56 172 ASP A N 1
ATOM 1294 C CA . ASP A 1 172 ? 6.575 17.070 1.703 1.00 93.56 172 ASP A CA 1
ATOM 1295 C C . ASP A 1 172 ? 6.439 16.962 3.231 1.00 93.56 172 ASP A C 1
ATOM 1297 O O . ASP A 1 172 ? 6.260 15.886 3.806 1.00 93.56 172 ASP A O 1
ATOM 1301 N N . VAL A 1 173 ? 6.526 18.109 3.905 1.00 95.12 173 VAL A N 1
ATOM 1302 C CA . VAL A 1 173 ? 6.531 18.183 5.374 1.00 95.12 173 VAL A CA 1
ATOM 1303 C C . VAL A 1 173 ? 5.276 17.556 5.982 1.00 95.12 173 VAL A C 1
ATOM 1305 O O . VAL A 1 173 ? 5.358 16.915 7.029 1.00 95.12 173 VAL A O 1
ATOM 1308 N N . ARG A 1 174 ? 4.112 17.723 5.341 1.00 96.19 174 ARG A N 1
ATOM 1309 C CA . ARG A 1 174 ? 2.839 17.222 5.877 1.00 96.19 174 ARG A CA 1
ATOM 1310 C C . ARG A 1 174 ? 2.761 15.707 5.757 1.00 96.19 174 ARG A C 1
ATOM 1312 O O . ARG A 1 174 ? 2.436 15.047 6.742 1.00 96.19 174 ARG A O 1
ATOM 1319 N N . LEU A 1 175 ? 3.108 15.163 4.590 1.00 96.44 175 LEU A N 1
ATOM 1320 C CA . LEU A 1 175 ? 3.111 13.720 4.363 1.00 96.44 175 LEU A CA 1
ATOM 1321 C C . LEU A 1 175 ? 4.062 13.003 5.326 1.00 96.44 175 LEU A C 1
ATOM 1323 O O . LEU A 1 175 ? 3.679 12.022 5.964 1.00 96.44 175 LEU A O 1
ATOM 1327 N N . PHE A 1 176 ? 5.290 13.502 5.468 1.00 97.12 176 PHE A N 1
ATOM 1328 C CA . PHE A 1 176 ? 6.298 12.864 6.315 1.00 97.12 176 PHE A CA 1
ATOM 1329 C C . PHE A 1 176 ? 6.036 13.060 7.813 1.00 97.12 176 PHE A C 1
ATOM 1331 O O . PHE A 1 176 ? 6.325 12.154 8.598 1.00 97.12 176 PHE A O 1
ATOM 1338 N N . ALA A 1 177 ? 5.412 14.170 8.225 1.00 96.81 177 ALA A N 1
ATOM 1339 C CA . ALA A 1 177 ? 4.912 14.319 9.591 1.00 96.81 177 ALA A CA 1
ATOM 1340 C C . ALA A 1 177 ? 3.830 13.276 9.917 1.00 96.81 177 ALA A C 1
ATOM 1342 O O . ALA A 1 177 ? 3.919 12.630 10.961 1.00 96.81 177 ALA A O 1
ATOM 1343 N N . ALA A 1 178 ? 2.874 13.057 9.006 1.00 97.50 178 ALA A N 1
ATOM 1344 C CA . ALA A 1 178 ? 1.845 12.031 9.167 1.00 97.50 178 ALA A CA 1
ATOM 1345 C C . ALA A 1 178 ? 2.447 10.612 9.188 1.00 97.50 178 ALA A C 1
ATOM 1347 O O . ALA A 1 178 ? 2.093 9.805 10.043 1.00 97.50 178 ALA A O 1
ATOM 1348 N N . CYS A 1 179 ? 3.426 10.313 8.324 1.00 98.00 179 CYS A N 1
ATOM 1349 C CA . CYS A 1 179 ? 4.132 9.024 8.350 1.00 98.00 179 CYS A CA 1
ATOM 1350 C C . CYS A 1 179 ? 4.836 8.780 9.692 1.00 98.00 179 CYS A C 1
ATOM 1352 O O . CYS A 1 179 ? 4.740 7.688 10.246 1.00 98.00 179 CYS A O 1
ATOM 1354 N N . ARG A 1 180 ? 5.511 9.797 10.246 1.00 97.69 180 ARG A N 1
ATOM 1355 C CA . ARG A 1 180 ? 6.161 9.704 11.561 1.00 97.69 180 ARG A CA 1
ATOM 1356 C C . ARG A 1 180 ? 5.163 9.376 12.668 1.00 97.69 180 ARG A C 1
ATOM 1358 O O . ARG A 1 180 ? 5.465 8.556 13.528 1.00 97.69 180 ARG A O 1
ATOM 1365 N N . GLU A 1 181 ? 3.994 10.009 12.648 1.00 97.19 181 GLU A N 1
ATOM 1366 C CA . GLU A 1 181 ? 2.936 9.766 13.632 1.00 97.19 181 GLU A CA 1
ATOM 1367 C C . GLU A 1 181 ? 2.384 8.337 13.531 1.00 97.19 181 GLU A C 1
ATOM 1369 O O . GLU A 1 181 ? 2.285 7.641 14.541 1.00 97.19 181 GLU A O 1
ATOM 1374 N N . VAL A 1 182 ? 2.132 7.854 12.311 1.00 97.94 182 VAL A N 1
ATOM 1375 C CA . VAL A 1 182 ? 1.701 6.471 12.048 1.00 97.94 182 VAL A CA 1
ATOM 1376 C C . VAL A 1 182 ? 2.722 5.452 12.563 1.00 97.94 182 VAL A C 1
ATOM 1378 O O . VAL A 1 182 ? 2.344 4.485 13.227 1.00 97.94 182 VAL A O 1
ATOM 1381 N N . ILE A 1 183 ? 4.016 5.685 12.322 1.00 97.44 183 ILE A N 1
ATOM 1382 C CA . ILE A 1 183 ? 5.098 4.818 12.815 1.00 97.44 183 ILE A CA 1
ATOM 1383 C C . ILE A 1 183 ? 5.151 4.843 14.351 1.00 97.44 183 ILE A C 1
ATOM 1385 O O . ILE A 1 183 ? 5.211 3.786 14.984 1.00 97.44 183 ILE A O 1
ATOM 1389 N N . ALA A 1 184 ? 5.079 6.029 14.963 1.00 96.12 184 ALA A N 1
ATOM 1390 C CA . ALA A 1 184 ? 5.138 6.201 16.416 1.00 96.12 184 ALA A CA 1
ATOM 1391 C C . ALA A 1 184 ? 3.954 5.547 17.150 1.00 96.12 184 ALA A C 1
ATOM 1393 O O . ALA A 1 184 ? 4.108 5.051 18.267 1.00 96.12 184 ALA A O 1
ATOM 1394 N N . LEU A 1 185 ? 2.777 5.517 16.522 1.00 95.75 185 LEU A N 1
ATOM 1395 C CA . LEU A 1 185 ? 1.560 4.931 17.086 1.00 95.75 185 LEU A CA 1
ATOM 1396 C C . LEU A 1 185 ? 1.356 3.456 16.718 1.00 95.75 185 LEU A C 1
ATOM 1398 O O . LEU A 1 185 ? 0.328 2.886 17.071 1.00 95.75 185 LEU A O 1
ATOM 1402 N N . SER A 1 186 ? 2.324 2.802 16.071 1.00 90.94 186 SER A N 1
ATOM 1403 C CA . SER A 1 186 ? 2.245 1.374 15.712 1.00 90.94 186 SER A CA 1
ATOM 1404 C C . SER A 1 186 ? 1.992 0.441 16.910 1.00 90.94 186 SER A C 1
ATOM 1406 O O . SER A 1 186 ? 1.350 -0.592 16.754 1.00 90.94 186 SER A O 1
ATOM 1408 N N . GLY A 1 187 ? 2.435 0.818 18.115 1.00 89.50 187 GLY A N 1
ATOM 1409 C CA . GLY A 1 187 ? 2.155 0.097 19.366 1.00 89.50 187 GLY A CA 1
ATOM 1410 C C . GLY A 1 187 ? 0.845 0.487 20.065 1.00 89.50 187 GLY A C 1
ATOM 1411 O O . GLY A 1 187 ? 0.538 -0.045 21.129 1.00 89.50 187 GLY A O 1
ATOM 1412 N N . GLN A 1 188 ? 0.082 1.432 19.511 1.00 93.31 188 GLN A N 1
ATOM 1413 C CA . GLN A 1 188 ? -1.153 1.971 20.085 1.00 93.31 188 GLN A CA 1
ATOM 1414 C C . GLN A 1 188 ? -2.306 1.793 19.087 1.00 93.31 188 GLN A C 1
ATOM 1416 O O . GLN A 1 188 ? -2.745 2.758 18.461 1.00 93.31 188 GLN A O 1
ATOM 1421 N N . PRO A 1 189 ? -2.825 0.563 18.928 1.00 88.75 189 PRO A N 1
ATOM 1422 C CA . PRO A 1 189 ? -3.623 0.176 17.763 1.00 88.75 189 PRO A CA 1
ATOM 1423 C C . PRO A 1 189 ? -4.959 0.938 17.641 1.00 88.75 189 PRO A C 1
ATOM 1425 O O . PRO A 1 189 ? -5.437 1.168 16.535 1.00 88.75 189 PRO A O 1
ATOM 1428 N N . VAL A 1 190 ? -5.533 1.425 18.751 1.00 89.31 190 VAL A N 1
ATOM 1429 C CA . VAL A 1 190 ? -6.730 2.295 18.731 1.00 89.31 190 VAL A CA 1
ATOM 1430 C C . VAL A 1 190 ? -6.408 3.696 18.192 1.00 89.31 190 VAL A C 1
ATOM 1432 O O . VAL A 1 190 ? -7.177 4.247 17.413 1.00 89.31 190 VAL A O 1
ATOM 1435 N N . LEU A 1 191 ? -5.273 4.281 18.589 1.00 94.31 191 LEU A N 1
ATOM 1436 C CA . LEU A 1 191 ? -4.880 5.624 18.149 1.00 94.31 191 LEU A CA 1
ATOM 1437 C C . LEU A 1 191 ? -4.283 5.606 16.741 1.00 94.31 191 LEU A C 1
ATOM 1439 O O . LEU A 1 191 ? -4.412 6.585 16.012 1.00 94.31 191 LEU A O 1
ATOM 1443 N N . TRP A 1 192 ? -3.685 4.489 16.333 1.00 96.62 192 TRP A N 1
ATOM 1444 C CA . TRP A 1 192 ? -3.058 4.328 15.025 1.00 96.62 192 TRP A CA 1
ATOM 1445 C C . TRP A 1 192 ? -3.993 4.701 13.864 1.00 96.62 192 TRP A C 1
ATOM 1447 O O . TRP A 1 192 ? -3.584 5.438 12.969 1.00 96.62 192 TRP A O 1
ATOM 1457 N N . TYR A 1 193 ? -5.268 4.297 13.912 1.00 96.19 193 TYR A N 1
ATOM 1458 C CA . TYR A 1 193 ? -6.247 4.614 12.863 1.00 96.19 193 TYR A CA 1
ATOM 1459 C C . TYR A 1 193 ? -6.468 6.116 12.662 1.00 96.19 193 TYR A C 1
ATOM 1461 O O . TYR A 1 193 ? -6.597 6.562 11.522 1.00 96.19 193 TYR A O 1
ATOM 1469 N N . SER A 1 194 ? -6.439 6.908 13.737 1.00 95.69 194 SER A N 1
ATOM 1470 C CA . SER A 1 194 ? -6.543 8.366 13.622 1.00 95.69 194 SER A CA 1
ATOM 1471 C C . SER A 1 194 ? -5.347 8.988 12.900 1.00 95.69 194 SER A C 1
ATOM 1473 O O . SER A 1 194 ? -5.539 9.913 12.116 1.00 95.69 194 SER A O 1
ATOM 1475 N N . ALA A 1 195 ? -4.140 8.444 13.079 1.00 96.56 195 ALA A N 1
ATOM 1476 C CA . ALA A 1 195 ? -2.959 8.895 12.346 1.00 96.56 195 ALA A CA 1
ATOM 1477 C C . ALA A 1 195 ? -2.997 8.450 10.879 1.00 96.56 195 ALA A C 1
ATOM 1479 O O . ALA A 1 195 ? -2.678 9.230 9.983 1.00 96.56 195 ALA A O 1
ATOM 1480 N N . VAL A 1 196 ? -3.464 7.227 10.605 1.00 97.25 196 VAL A N 1
ATOM 1481 C CA . VAL A 1 196 ? -3.638 6.733 9.229 1.00 97.25 196 VAL A CA 1
ATOM 1482 C C . VAL A 1 196 ? -4.677 7.551 8.465 1.00 97.25 196 VAL A C 1
ATOM 1484 O O . VAL A 1 196 ? -4.489 7.812 7.278 1.00 97.25 196 VAL A O 1
ATOM 1487 N N . ALA A 1 197 ? -5.740 8.015 9.127 1.00 96.25 197 ALA A N 1
ATOM 1488 C CA . ALA A 1 197 ? -6.752 8.870 8.509 1.00 96.25 197 ALA A CA 1
ATOM 1489 C C . ALA A 1 197 ? -6.167 10.185 7.956 1.00 96.25 197 ALA A C 1
ATOM 1491 O O . ALA A 1 197 ? -6.672 10.696 6.954 1.00 96.25 197 ALA A O 1
ATOM 1492 N N . GLN A 1 198 ? -5.072 10.687 8.543 1.00 95.81 198 GLN A N 1
ATOM 1493 C CA . GLN A 1 198 ? -4.378 11.899 8.090 1.00 95.81 198 GLN A CA 1
ATOM 1494 C C . GLN A 1 198 ? -3.467 11.678 6.874 1.00 95.81 198 GLN A C 1
ATOM 1496 O O . GLN A 1 198 ? -3.007 12.647 6.267 1.00 95.81 198 GLN A O 1
ATOM 1501 N N . LEU A 1 199 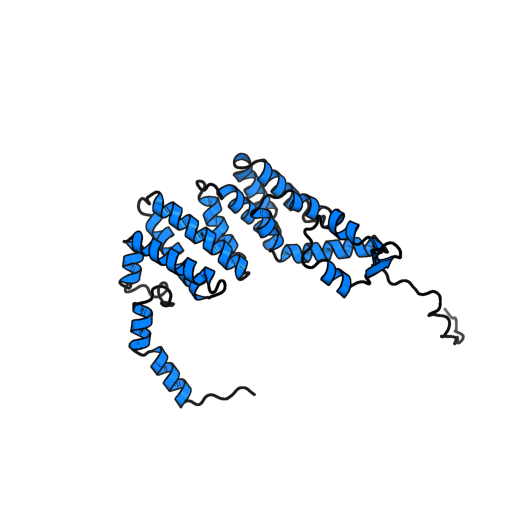? -3.184 10.426 6.497 1.00 97.19 199 LEU A N 1
ATOM 1502 C CA . LEU A 1 199 ? -2.363 10.138 5.323 1.00 97.19 199 LEU A CA 1
ATOM 1503 C C . LEU A 1 199 ? -3.107 10.494 4.031 1.00 97.19 199 LEU A C 1
ATOM 1505 O O . LEU A 1 199 ? -4.281 10.164 3.848 1.00 97.19 199 LEU A O 1
ATOM 1509 N N . ALA A 1 200 ? -2.388 11.119 3.100 1.00 95.19 200 ALA A N 1
ATOM 1510 C CA . ALA A 1 200 ? -2.886 11.390 1.759 1.00 95.19 200 ALA A CA 1
ATOM 1511 C C . ALA A 1 200 ? -2.908 10.119 0.891 1.00 95.19 200 ALA A C 1
ATOM 1513 O O . ALA A 1 200 ? -2.114 9.190 1.078 1.00 95.19 200 ALA A O 1
ATOM 1514 N N . GLU A 1 201 ? -3.780 10.100 -0.117 1.00 94.56 201 GLU A N 1
ATOM 1515 C CA . GLU A 1 201 ? -3.690 9.102 -1.185 1.00 94.56 201 GLU A CA 1
ATOM 1516 C C . GLU A 1 201 ? -2.482 9.382 -2.096 1.00 94.56 201 GLU A C 1
ATOM 1518 O O . GLU A 1 201 ? -2.133 10.547 -2.307 1.00 94.56 201 GLU A O 1
ATOM 1523 N N . PRO A 1 202 ? -1.830 8.348 -2.664 1.00 94.75 202 PRO A N 1
ATOM 1524 C CA . PRO A 1 202 ? -2.145 6.913 -2.578 1.00 94.75 202 PRO A CA 1
ATOM 1525 C C . PRO A 1 202 ? -1.502 6.183 -1.380 1.00 94.75 202 PRO A C 1
ATOM 1527 O O . PRO A 1 202 ? -1.604 4.962 -1.269 1.00 94.75 202 PRO A O 1
ATOM 1530 N N . VAL A 1 203 ? -0.792 6.902 -0.503 1.00 97.56 203 VAL A N 1
ATOM 1531 C CA . VAL A 1 203 ? 0.004 6.311 0.589 1.00 97.56 203 VAL A CA 1
ATOM 1532 C C . VAL A 1 203 ? -0.889 5.593 1.599 1.00 97.56 203 VAL A C 1
ATOM 1534 O O . VAL A 1 203 ? -0.572 4.485 2.035 1.00 97.56 203 VAL A O 1
ATOM 1537 N N . ARG A 1 204 ? -2.041 6.187 1.923 1.00 97.69 204 ARG A N 1
ATOM 1538 C CA . ARG A 1 204 ? -3.040 5.567 2.798 1.00 97.69 204 ARG A CA 1
ATOM 1539 C C . ARG A 1 204 ? -3.566 4.251 2.226 1.00 97.69 204 ARG A C 1
ATOM 1541 O O . ARG A 1 204 ? -3.526 3.241 2.927 1.00 97.69 204 ARG A O 1
ATOM 1548 N N . ALA A 1 205 ? -4.001 4.229 0.963 1.00 96.06 205 ALA A N 1
ATOM 1549 C CA . ALA A 1 205 ? -4.453 2.996 0.319 1.00 96.06 205 ALA A CA 1
ATOM 1550 C C . ALA A 1 205 ? -3.364 1.913 0.297 1.00 96.06 205 ALA A C 1
ATOM 1552 O O . ALA A 1 205 ? -3.667 0.744 0.520 1.00 96.06 205 ALA A O 1
ATOM 1553 N N . PHE A 1 206 ? -2.099 2.280 0.069 1.00 97.06 206 PHE A N 1
ATOM 1554 C CA . PHE A 1 206 ? -0.985 1.332 0.144 1.00 97.06 206 PHE A CA 1
ATOM 1555 C C . PHE A 1 206 ? -0.847 0.719 1.546 1.00 97.06 206 PHE A C 1
ATOM 1557 O O . PHE A 1 206 ? -0.821 -0.505 1.671 1.00 97.06 206 PHE A O 1
ATOM 1564 N N . LEU A 1 207 ? -0.816 1.549 2.596 1.00 97.25 207 LEU A N 1
ATOM 1565 C CA . LEU A 1 207 ? -0.686 1.093 3.983 1.00 97.25 207 LEU A CA 1
ATOM 1566 C C . LEU A 1 207 ? -1.826 0.150 4.385 1.00 97.25 207 LEU A C 1
ATOM 1568 O O . LEU A 1 207 ? -1.583 -0.911 4.959 1.00 97.25 207 LEU A O 1
ATOM 1572 N N . LEU A 1 208 ? -3.068 0.495 4.039 1.00 95.94 208 LEU A N 1
ATOM 1573 C CA . LEU A 1 208 ? -4.238 -0.313 4.392 1.00 95.94 208 LEU A CA 1
ATOM 1574 C C . LEU A 1 208 ? -4.257 -1.690 3.716 1.00 95.94 208 LEU A C 1
ATOM 1576 O O . LEU A 1 208 ? -4.924 -2.598 4.207 1.00 95.94 208 LEU A O 1
ATOM 1580 N N . ARG A 1 209 ? -3.509 -1.870 2.622 1.00 95.19 209 ARG A N 1
ATOM 1581 C CA . ARG A 1 209 ? -3.357 -3.170 1.957 1.00 95.19 209 ARG A CA 1
ATOM 1582 C C . ARG A 1 209 ? -2.266 -4.049 2.565 1.00 95.19 209 ARG A C 1
ATOM 1584 O O . ARG A 1 209 ? -2.222 -5.232 2.240 1.00 95.19 209 ARG A O 1
ATOM 1591 N N . LEU A 1 210 ? -1.392 -3.509 3.416 1.00 95.56 210 LEU A N 1
ATOM 1592 C CA . LEU A 1 210 ? -0.341 -4.307 4.042 1.00 95.56 210 LEU A CA 1
ATOM 1593 C C . LEU A 1 210 ? -0.948 -5.362 4.988 1.00 95.56 210 LEU A C 1
ATOM 1595 O O . LEU A 1 210 ? -1.845 -5.037 5.771 1.00 95.56 210 LEU A O 1
ATOM 1599 N N . PRO A 1 211 ? -0.421 -6.601 5.008 1.00 93.69 211 PRO A N 1
ATOM 1600 C CA . PRO A 1 211 ? -0.871 -7.645 5.934 1.00 93.69 211 PRO A CA 1
ATOM 1601 C C . PRO A 1 211 ? -0.798 -7.243 7.415 1.00 93.69 211 PRO A C 1
ATOM 1603 O O . PRO A 1 211 ? -1.610 -7.684 8.228 1.00 93.69 211 PRO A O 1
ATOM 1606 N N . SER A 1 212 ? 0.152 -6.380 7.778 1.00 93.25 212 SER A N 1
ATOM 1607 C CA . SER A 1 212 ? 0.307 -5.840 9.133 1.00 93.25 212 SER A CA 1
ATOM 1608 C C . SER A 1 212 ? -0.902 -5.025 9.606 1.00 93.25 212 SER A C 1
ATOM 1610 O O . SER A 1 212 ? -1.224 -5.062 10.794 1.00 93.25 212 SER A O 1
ATOM 1612 N N . THR A 1 213 ? -1.630 -4.370 8.698 1.00 93.06 213 THR A N 1
ATOM 1613 C CA . THR A 1 213 ? -2.864 -3.636 9.019 1.00 93.06 213 THR A CA 1
ATOM 1614 C C . THR A 1 213 ? -3.946 -4.573 9.547 1.00 93.06 213 THR A C 1
ATOM 1616 O O . THR A 1 213 ? -4.639 -4.249 10.511 1.00 93.06 213 THR A O 1
ATOM 1619 N N . GLN A 1 214 ? -4.049 -5.784 8.991 1.00 92.06 214 GLN A N 1
ATOM 1620 C CA . GLN A 1 214 ? -5.009 -6.781 9.462 1.00 92.06 214 GLN A CA 1
ATOM 1621 C C . GLN A 1 214 ? -4.703 -7.239 10.893 1.00 92.06 214 GLN A C 1
ATOM 1623 O O . GLN A 1 214 ? -5.622 -7.424 11.695 1.00 92.06 214 GLN A O 1
ATOM 1628 N N . ARG A 1 215 ? -3.414 -7.378 11.226 1.00 92.75 215 ARG A N 1
ATOM 1629 C CA . ARG A 1 215 ? -2.964 -7.681 12.589 1.00 92.75 215 ARG A CA 1
ATOM 1630 C C . ARG A 1 215 ? -3.308 -6.541 13.548 1.00 92.75 215 ARG A C 1
ATOM 1632 O O . ARG A 1 215 ? -3.891 -6.802 14.593 1.00 92.75 215 ARG A O 1
ATOM 1639 N N . LEU A 1 216 ? -3.034 -5.293 13.164 1.00 94.31 216 LEU A N 1
ATOM 1640 C CA . LEU A 1 216 ? -3.393 -4.116 13.962 1.00 94.31 216 LEU A CA 1
ATOM 1641 C C . LEU A 1 216 ? -4.903 -4.018 14.193 1.00 94.31 216 LEU A C 1
ATOM 1643 O O . LEU A 1 216 ? -5.331 -3.696 15.296 1.00 94.31 216 LEU A O 1
ATOM 1647 N N . GLN A 1 217 ? -5.726 -4.349 13.194 1.00 95.25 217 GLN A N 1
ATOM 1648 C CA . GLN A 1 217 ? -7.176 -4.432 13.367 1.00 95.25 217 GLN A CA 1
ATOM 1649 C C . GLN A 1 217 ? -7.577 -5.464 14.425 1.00 95.25 217 GLN A C 1
ATOM 1651 O O . GLN A 1 217 ? -8.433 -5.181 15.265 1.00 95.25 217 GLN A O 1
ATOM 1656 N N . ASP A 1 218 ? -6.980 -6.656 14.392 1.00 94.81 218 ASP A N 1
ATOM 1657 C CA . ASP A 1 218 ? -7.255 -7.692 15.386 1.00 94.81 218 ASP A CA 1
ATOM 1658 C C . ASP A 1 218 ? -6.791 -7.276 16.792 1.00 94.81 218 ASP A C 1
ATOM 1660 O O . ASP A 1 218 ? -7.534 -7.488 17.754 1.00 94.81 218 ASP A O 1
ATOM 1664 N N . ASP A 1 219 ? -5.643 -6.605 16.905 1.00 95.12 219 ASP A N 1
ATOM 1665 C CA . ASP A 1 219 ? -5.135 -6.054 18.166 1.00 95.12 219 ASP A CA 1
ATOM 1666 C C . ASP A 1 219 ? -6.060 -4.950 18.715 1.00 95.12 219 ASP A C 1
ATOM 1668 O O . ASP A 1 219 ? -6.402 -4.962 19.900 1.00 95.12 219 ASP A O 1
ATOM 1672 N N . THR A 1 220 ? -6.557 -4.039 17.866 1.00 96.00 220 THR A N 1
ATOM 1673 C CA . THR A 1 220 ? -7.563 -3.031 18.252 1.00 96.00 220 THR A CA 1
ATOM 1674 C C . THR A 1 220 ? -8.820 -3.700 18.796 1.00 96.00 220 THR A C 1
ATOM 1676 O O . THR A 1 220 ? -9.303 -3.340 19.870 1.00 96.00 220 THR A O 1
ATOM 1679 N N . LEU A 1 221 ? -9.351 -4.702 18.089 1.00 96.38 221 LEU A N 1
ATOM 1680 C CA . LEU A 1 221 ? -10.542 -5.430 18.529 1.00 96.38 221 LEU A CA 1
ATOM 1681 C C . LEU A 1 221 ? -10.309 -6.161 19.858 1.00 96.38 221 LEU A C 1
ATOM 1683 O O . LEU A 1 221 ? -11.195 -6.159 20.714 1.00 96.38 221 LEU A O 1
ATOM 1687 N N . ALA A 1 222 ? -9.124 -6.740 20.061 1.00 95.19 222 ALA A N 1
ATOM 1688 C CA . ALA A 1 222 ? -8.755 -7.373 21.322 1.00 95.19 222 ALA A CA 1
ATOM 1689 C C . ALA A 1 222 ? -8.773 -6.359 22.477 1.00 95.19 222 ALA A C 1
ATOM 1691 O O . ALA A 1 222 ? -9.441 -6.601 23.486 1.00 95.19 222 ALA A O 1
ATOM 1692 N N . VAL A 1 223 ? -8.135 -5.195 22.300 1.00 95.50 223 VAL A N 1
ATOM 1693 C CA . VAL A 1 223 ? -8.132 -4.102 23.289 1.00 95.50 223 VAL A CA 1
ATOM 1694 C C . VAL A 1 223 ? -9.558 -3.668 23.633 1.00 95.50 223 VAL A C 1
ATOM 1696 O O . VAL A 1 223 ? -9.917 -3.627 24.813 1.00 95.50 223 VAL A O 1
ATOM 1699 N N . LEU A 1 224 ? -10.394 -3.408 22.622 1.00 96.19 224 LEU A N 1
ATOM 1700 C CA . LEU A 1 224 ? -11.787 -3.001 22.828 1.00 96.19 224 LEU A CA 1
ATOM 1701 C C . LEU A 1 224 ? -12.585 -4.068 23.588 1.00 96.19 224 LEU A C 1
ATOM 1703 O O . LEU A 1 224 ? -13.316 -3.738 24.521 1.00 96.19 224 LEU A O 1
ATOM 1707 N N . SER A 1 225 ? -12.411 -5.345 23.238 1.00 95.50 225 SER A N 1
ATOM 1708 C CA . SER A 1 225 ? -13.147 -6.449 23.864 1.00 95.50 225 SER A CA 1
ATOM 1709 C C . SER A 1 225 ? -12.770 -6.695 25.330 1.00 95.50 225 SER A C 1
ATOM 1711 O O . SER A 1 225 ? -13.608 -7.111 26.136 1.00 95.50 225 SER A O 1
ATOM 1713 N N . CYS A 1 226 ? -11.521 -6.404 25.698 1.00 94.19 226 CYS A N 1
ATOM 1714 C CA . CYS A 1 226 ? -11.057 -6.467 27.079 1.00 94.19 226 CYS A CA 1
ATOM 1715 C C . CYS A 1 226 ? -11.598 -5.287 27.897 1.00 94.19 226 CYS A C 1
ATOM 1717 O O . CYS A 1 226 ? -12.116 -5.479 29.004 1.00 94.19 226 CYS A O 1
ATOM 1719 N N . ALA A 1 227 ? -11.500 -4.079 27.336 1.00 95.00 227 ALA A N 1
ATOM 1720 C CA . ALA A 1 227 ? -11.833 -2.833 28.017 1.00 95.00 227 ALA A CA 1
ATOM 1721 C C . ALA A 1 227 ? -13.346 -2.615 28.182 1.00 95.00 227 ALA A C 1
ATOM 1723 O O . ALA A 1 227 ? -13.782 -2.091 29.207 1.00 95.00 227 ALA A O 1
ATOM 1724 N N . TYR A 1 228 ? -14.159 -3.048 27.216 1.00 95.62 228 TYR A N 1
ATOM 1725 C CA . TYR A 1 228 ? -15.591 -2.758 27.180 1.00 95.62 228 TYR A CA 1
ATOM 1726 C C . TYR A 1 228 ? -16.441 -4.028 27.181 1.00 95.62 228 TYR A C 1
ATOM 1728 O O . TYR A 1 228 ? -16.078 -5.061 26.630 1.00 95.62 228 TYR A O 1
ATOM 1736 N N . ASN A 1 229 ? -17.624 -3.952 27.795 1.00 95.31 229 ASN A N 1
ATOM 1737 C CA . ASN A 1 229 ? -18.606 -5.041 27.731 1.00 95.31 229 ASN A CA 1
ATOM 1738 C C . ASN A 1 229 ? -19.434 -4.976 26.440 1.00 95.31 229 ASN A C 1
ATOM 1740 O O . ASN A 1 229 ? -19.794 -6.012 25.883 1.00 95.31 229 ASN A O 1
ATOM 1744 N N . GLN A 1 230 ? -19.748 -3.760 25.992 1.00 95.38 230 GLN A N 1
ATOM 1745 C CA . GLN A 1 230 ? -20.508 -3.462 24.783 1.00 95.38 230 GLN A CA 1
ATOM 1746 C C . GLN A 1 230 ? -20.137 -2.062 24.275 1.00 95.38 230 GLN A C 1
ATOM 1748 O O . GLN A 1 230 ? -19.800 -1.201 25.091 1.00 95.38 230 GLN A O 1
ATOM 1753 N N . LEU A 1 231 ? -20.236 -1.827 22.968 1.00 96.81 231 LEU A N 1
ATOM 1754 C CA . LEU A 1 231 ? -20.079 -0.504 22.352 1.00 96.81 231 LEU A CA 1
ATOM 1755 C C . LEU A 1 231 ? -21.090 -0.319 21.210 1.00 96.81 231 LEU A C 1
ATOM 1757 O O . LEU A 1 231 ? -21.374 -1.291 20.501 1.00 96.81 231 LEU A O 1
ATOM 1761 N N . PRO A 1 232 ? -21.609 0.904 20.988 1.00 96.75 232 PRO A N 1
ATOM 1762 C CA 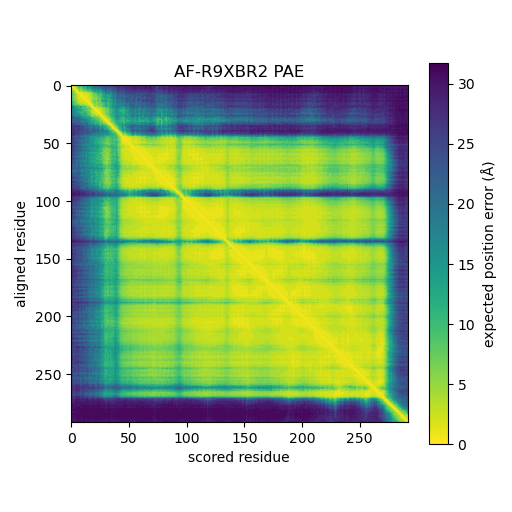. PRO A 1 232 ? -22.320 1.225 19.755 1.00 96.75 232 PRO A CA 1
ATOM 1763 C C . PRO A 1 232 ? -21.454 0.911 18.534 1.00 96.75 232 PRO A C 1
ATOM 1765 O O . PRO A 1 232 ? -20.284 1.294 18.503 1.00 96.75 232 PRO A O 1
ATOM 1768 N N . LEU A 1 233 ? -22.019 0.244 17.525 1.00 96.19 233 LEU A N 1
ATOM 1769 C CA . LEU A 1 233 ? -21.276 -0.136 16.321 1.00 96.19 233 LEU A CA 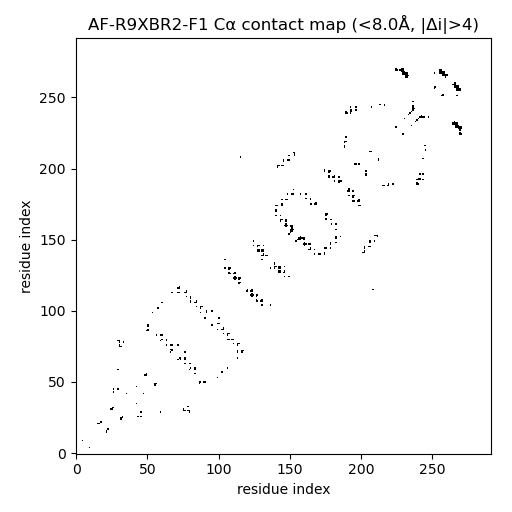1
ATOM 1770 C C . LEU A 1 233 ? -20.711 1.099 15.607 1.00 96.19 233 LEU A C 1
ATOM 1772 O O . LEU A 1 233 ? -19.536 1.119 15.263 1.00 96.19 233 LEU A O 1
ATOM 1776 N N . GLU A 1 234 ? -21.510 2.160 15.494 1.00 95.75 234 GLU A N 1
ATOM 1777 C CA . GLU A 1 234 ? -21.090 3.429 14.890 1.00 95.75 234 GLU A CA 1
ATOM 1778 C C . GLU A 1 234 ? -19.869 4.043 15.593 1.00 95.75 234 GLU A C 1
ATOM 1780 O O . GLU A 1 234 ? -18.965 4.551 14.933 1.00 95.75 234 GLU A O 1
ATOM 1785 N N . PHE A 1 235 ? -19.799 3.959 16.926 1.00 96.19 235 PHE A N 1
ATOM 1786 C CA . PHE A 1 235 ? -18.644 4.446 17.684 1.00 96.19 235 PHE A CA 1
ATOM 1787 C C . PHE A 1 235 ? -17.388 3.630 17.362 1.00 96.19 235 PHE A C 1
ATOM 1789 O O . PHE A 1 235 ? -16.310 4.192 17.176 1.00 96.19 235 PHE A O 1
ATOM 1796 N N . VAL A 1 236 ? -17.520 2.306 17.241 1.00 96.62 236 VAL A N 1
ATOM 1797 C CA . VAL A 1 236 ? -16.405 1.445 16.831 1.00 96.62 236 VAL A CA 1
ATOM 1798 C C . VAL A 1 236 ? -15.934 1.838 15.427 1.00 96.62 236 VAL A C 1
ATOM 1800 O O . VAL A 1 236 ? -14.754 2.114 15.236 1.00 96.62 236 VAL A O 1
ATOM 1803 N N . GLU A 1 237 ? -16.846 1.939 14.462 1.00 96.44 237 GLU A N 1
ATOM 1804 C CA . GLU A 1 237 ? -16.515 2.242 13.065 1.00 96.44 237 GLU A CA 1
ATOM 1805 C C . GLU A 1 237 ? -15.888 3.632 12.894 1.00 96.44 237 GLU A C 1
ATOM 1807 O O . GLU A 1 237 ? -14.825 3.756 12.284 1.00 96.44 237 GLU A O 1
ATOM 1812 N N . ARG A 1 238 ? -16.508 4.672 13.460 1.00 95.62 238 ARG A N 1
ATOM 1813 C CA . ARG A 1 238 ? -16.105 6.069 13.243 1.00 95.62 238 ARG A CA 1
ATOM 1814 C C . ARG A 1 238 ? -15.024 6.547 14.196 1.00 95.62 238 ARG A C 1
ATOM 1816 O O . ARG A 1 238 ? -14.129 7.276 13.784 1.00 95.62 238 ARG A O 1
ATOM 1823 N N . THR A 1 239 ? -15.098 6.166 15.468 1.00 94.88 239 THR A N 1
ATOM 1824 C CA . THR A 1 239 ? -14.181 6.684 16.491 1.00 94.88 239 THR A CA 1
ATOM 1825 C C . THR A 1 239 ?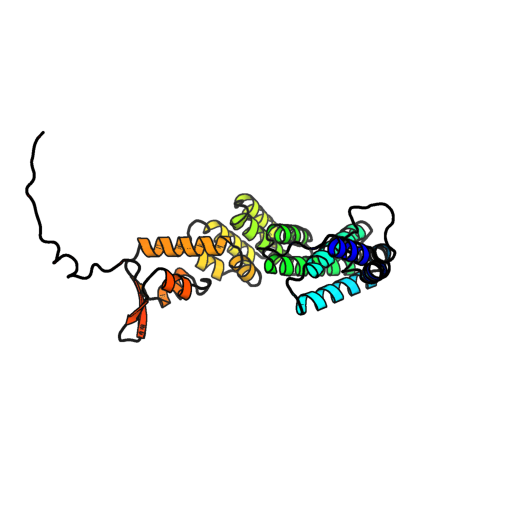 -12.975 5.777 16.687 1.00 94.88 239 THR A C 1
ATOM 1827 O O . THR A 1 239 ? -11.862 6.283 16.771 1.00 94.88 239 THR A O 1
ATOM 1830 N N . CYS A 1 240 ? -13.158 4.454 16.738 1.00 95.25 240 CYS A N 1
ATOM 1831 C CA . CYS A 1 240 ? -12.032 3.538 16.958 1.00 95.25 240 CYS A CA 1
ATOM 1832 C C . CYS A 1 240 ? -11.272 3.194 15.671 1.00 95.25 240 CYS A C 1
ATOM 1834 O O . CYS A 1 240 ? -10.063 2.995 15.725 1.00 95.25 240 CYS A O 1
ATOM 1836 N N . PHE A 1 241 ? -11.972 3.100 14.537 1.00 96.69 241 PHE A N 1
ATOM 1837 C CA . PHE A 1 241 ? -11.386 2.701 13.251 1.00 96.69 241 PHE A CA 1
ATOM 1838 C C . PHE A 1 241 ? -11.340 3.821 12.206 1.00 96.69 241 PHE A C 1
ATOM 1840 O O . PHE A 1 241 ? -10.776 3.606 11.137 1.00 96.69 241 PHE A O 1
ATOM 1847 N N . CYS A 1 242 ? -11.907 4.999 12.487 1.00 95.94 242 CYS A N 1
ATOM 1848 C CA . CYS A 1 242 ? -11.935 6.142 11.563 1.00 95.94 242 CYS A CA 1
ATOM 1849 C C . CYS A 1 242 ? -12.465 5.801 10.157 1.00 95.94 242 CYS A C 1
ATOM 1851 O O . CYS A 1 242 ? -11.996 6.359 9.173 1.00 95.94 242 CYS A O 1
ATOM 1853 N N . GLU A 1 243 ? -13.417 4.866 10.059 1.00 94.50 243 GLU A N 1
ATOM 1854 C CA . GLU A 1 243 ? -13.961 4.332 8.797 1.00 94.50 243 GLU A CA 1
ATOM 1855 C C . GLU A 1 243 ? -12.937 3.559 7.930 1.00 94.50 243 GLU A C 1
ATOM 1857 O O . GLU A 1 243 ? -13.200 3.255 6.769 1.00 94.50 243 GLU A O 1
ATOM 1862 N N . LEU A 1 244 ? -11.788 3.169 8.496 1.00 94.94 244 LEU A N 1
ATOM 1863 C CA . LEU A 1 244 ? -10.698 2.468 7.798 1.00 94.94 244 LEU A CA 1
ATOM 1864 C C . LEU A 1 244 ? -10.626 0.960 8.097 1.00 94.94 244 LEU A C 1
ATOM 1866 O O . LEU A 1 244 ? -9.709 0.279 7.637 1.00 94.94 244 LEU A O 1
ATOM 1870 N N . GLY A 1 245 ? -11.553 0.421 8.892 1.00 90.25 245 GLY A N 1
ATOM 1871 C CA . GLY A 1 245 ? -11.563 -1.000 9.247 1.00 90.25 245 GLY A CA 1
ATOM 1872 C C . GLY A 1 245 ? -11.905 -1.892 8.048 1.00 90.25 245 GLY A C 1
ATOM 1873 O O . GLY A 1 245 ? -12.997 -1.801 7.486 1.00 90.25 245 GLY A O 1
ATOM 1874 N N . CYS A 1 246 ? -11.008 -2.810 7.685 1.00 90.19 246 CYS A N 1
ATOM 1875 C CA . CYS A 1 246 ? -11.216 -3.739 6.577 1.00 90.19 246 CYS A CA 1
ATOM 1876 C C . CYS A 1 246 ? -12.196 -4.847 6.983 1.00 90.19 246 CYS A C 1
ATOM 1878 O O . CYS A 1 246 ? -11.961 -5.558 7.964 1.00 90.19 246 CYS A O 1
ATOM 1880 N N . GLN A 1 247 ? -13.310 -4.991 6.251 1.00 92.12 247 GLN A N 1
ATOM 1881 C CA . GLN A 1 247 ? -14.350 -5.998 6.534 1.00 92.12 247 GLN A CA 1
ATOM 1882 C C . GLN A 1 247 ? -14.785 -5.998 8.016 1.00 92.12 247 GLN A C 1
ATOM 1884 O O . GLN A 1 247 ? -15.071 -7.037 8.613 1.00 92.12 247 GLN A O 1
ATOM 1889 N N . LEU A 1 248 ? -14.797 -4.816 8.647 1.00 94.00 248 LEU A N 1
ATOM 1890 C CA . LEU A 1 248 ? -14.934 -4.685 10.098 1.00 94.00 248 LEU A CA 1
ATOM 1891 C C . LEU A 1 248 ? -16.251 -5.276 10.614 1.00 94.00 248 LEU A C 1
ATOM 1893 O O . LEU A 1 248 ? -16.235 -6.044 11.574 1.00 94.00 248 LEU A O 1
ATOM 1897 N N . ARG A 1 249 ? -17.377 -4.977 9.953 1.00 94.19 249 ARG A N 1
ATOM 1898 C CA . ARG A 1 249 ? -18.695 -5.528 10.316 1.00 94.19 249 ARG A CA 1
ATOM 1899 C C . ARG A 1 249 ? -18.725 -7.051 10.249 1.00 94.19 249 ARG A C 1
ATOM 1901 O O . ARG A 1 249 ? -19.204 -7.687 11.184 1.00 94.19 249 ARG A O 1
ATOM 1908 N N . GLU A 1 250 ? -18.178 -7.629 9.182 1.00 94.19 250 GLU A N 1
ATOM 1909 C CA . GLU A 1 250 ? -18.093 -9.081 9.005 1.00 94.19 250 GLU A CA 1
ATOM 1910 C C . GLU A 1 250 ? -17.283 -9.712 10.145 1.00 94.19 250 GLU A C 1
ATOM 1912 O O . GLU A 1 250 ? -17.788 -10.582 10.860 1.00 94.19 250 GLU A O 1
ATOM 1917 N N . LYS A 1 251 ? -16.081 -9.186 10.416 1.00 94.06 251 LYS A N 1
ATOM 1918 C CA . LYS A 1 251 ? -15.226 -9.638 11.525 1.00 94.06 251 LYS A CA 1
ATOM 1919 C C . LYS A 1 251 ? -15.905 -9.530 12.888 1.00 94.06 251 LYS A C 1
ATOM 1921 O O . LYS A 1 251 ? -15.792 -10.449 13.703 1.00 94.06 251 LYS A O 1
ATOM 1926 N N . LEU A 1 252 ? -16.599 -8.421 13.143 1.00 95.38 252 LEU A N 1
ATOM 1927 C CA . LEU A 1 252 ? -17.341 -8.212 14.382 1.00 95.38 252 LEU A CA 1
ATOM 1928 C C . LEU A 1 252 ? -18.465 -9.239 14.523 1.00 95.38 252 LEU A C 1
ATOM 1930 O O . LEU A 1 252 ? -18.542 -9.892 15.558 1.00 95.38 252 LEU A O 1
ATOM 1934 N N . SER A 1 253 ? -19.271 -9.434 13.477 1.00 93.50 253 SER A N 1
ATOM 1935 C CA . SER A 1 253 ? -20.397 -10.378 13.474 1.00 93.50 253 SER A CA 1
ATOM 1936 C C . SER A 1 253 ? -19.972 -11.844 13.618 1.00 93.50 253 SER A C 1
ATOM 1938 O O . SER A 1 253 ? -20.699 -12.645 14.201 1.00 93.50 253 SER A O 1
ATOM 1940 N N . HIS A 1 254 ? -18.774 -12.198 13.143 1.00 93.94 254 HIS A N 1
ATOM 1941 C CA . HIS A 1 254 ? -18.227 -13.547 13.272 1.00 93.94 254 HIS A CA 1
ATOM 1942 C C . HIS A 1 254 ? -17.762 -13.858 14.707 1.00 93.94 254 HIS A C 1
ATOM 1944 O O . HIS A 1 254 ? -17.814 -15.007 15.148 1.00 93.94 254 HIS A O 1
ATOM 1950 N N . ARG A 1 255 ? -17.251 -12.863 15.445 1.00 93.56 255 ARG A N 1
ATOM 1951 C CA . ARG A 1 255 ? -16.673 -13.065 16.790 1.00 93.56 255 ARG A CA 1
ATOM 1952 C C . ARG A 1 255 ? -17.625 -12.689 17.928 1.00 93.56 255 ARG A C 1
ATOM 1954 O O . ARG A 1 255 ? -17.547 -13.289 19.000 1.00 93.56 255 ARG A O 1
ATOM 1961 N N . TRP A 1 256 ? -18.512 -11.724 17.709 1.00 95.06 256 TRP A N 1
ATOM 1962 C CA . TRP A 1 256 ? -19.382 -11.145 18.730 1.00 95.06 256 TRP A CA 1
ATOM 1963 C C . TRP A 1 256 ? -20.811 -10.961 18.227 1.00 95.06 256 TRP A C 1
ATOM 1965 O O . TRP A 1 256 ? -21.081 -10.878 17.033 1.00 95.06 256 TRP A O 1
ATOM 1975 N N . THR A 1 257 ? -21.751 -10.872 19.166 1.00 94.81 257 THR A N 1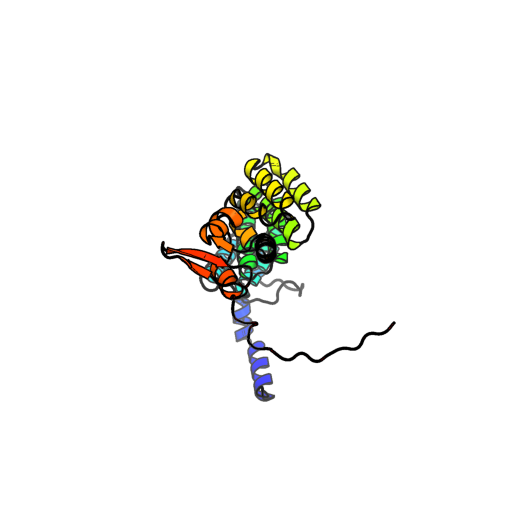
ATOM 1976 C CA . THR A 1 257 ? -23.152 -10.603 18.839 1.00 94.81 257 THR A CA 1
ATOM 1977 C C . THR A 1 257 ? -23.348 -9.114 18.579 1.00 94.81 257 THR A C 1
ATOM 1979 O O . THR A 1 257 ? -22.982 -8.284 19.415 1.00 94.81 257 THR A O 1
ATOM 1982 N N . ILE A 1 258 ? -23.974 -8.787 17.450 1.00 95.44 258 ILE A N 1
ATOM 1983 C CA . ILE A 1 258 ? -24.469 -7.445 17.136 1.00 95.44 258 ILE A CA 1
ATOM 1984 C C . ILE A 1 258 ? -25.986 -7.474 17.313 1.00 95.44 258 ILE A C 1
ATOM 1986 O O . ILE A 1 258 ? -26.651 -8.330 16.732 1.00 95.44 258 ILE A O 1
ATOM 1990 N N . ALA A 1 259 ? -26.532 -6.583 18.141 1.00 94.31 259 ALA A N 1
ATOM 1991 C CA . ALA A 1 259 ? -27.977 -6.454 18.315 1.00 94.31 259 ALA A CA 1
ATOM 1992 C C . ALA A 1 259 ? -28.445 -5.046 17.954 1.00 94.31 259 ALA A C 1
ATOM 1994 O O . ALA A 1 259 ? -27.766 -4.059 18.245 1.00 94.31 259 ALA A O 1
ATOM 1995 N N . THR A 1 260 ? -29.632 -4.968 17.364 1.00 94.62 260 THR A N 1
ATOM 1996 C CA . THR A 1 260 ? -30.296 -3.711 17.025 1.00 94.62 260 THR A CA 1
ATOM 1997 C C . THR A 1 260 ? -31.247 -3.331 18.153 1.00 94.62 260 THR A C 1
ATOM 1999 O O . THR A 1 260 ? -32.145 -4.093 18.514 1.00 94.62 260 THR A O 1
ATOM 2002 N N . GLY A 1 261 ? -31.028 -2.160 18.745 1.00 89.44 261 GLY A N 1
ATOM 2003 C CA . GLY A 1 261 ? -31.905 -1.604 19.766 1.00 89.44 261 GLY A CA 1
ATOM 2004 C C . GLY A 1 261 ? -33.240 -1.102 19.194 1.00 89.44 261 GLY A C 1
ATOM 2005 O O . GLY A 1 261 ? -33.390 -0.961 17.981 1.00 89.44 261 GLY A O 1
ATOM 2006 N N . PRO A 1 262 ? -34.206 -0.752 20.060 1.00 84.44 262 PRO A N 1
ATOM 2007 C CA . PRO A 1 262 ? -35.536 -0.290 19.646 1.00 84.44 262 PRO A CA 1
ATOM 2008 C C . PRO A 1 262 ? -35.519 1.023 18.847 1.00 84.44 262 PRO A C 1
ATOM 2010 O O . PRO A 1 262 ? -36.438 1.282 18.081 1.00 84.44 262 PRO A O 1
ATOM 2013 N N . ALA A 1 263 ? -34.465 1.832 18.986 1.00 87.00 263 ALA A N 1
ATOM 2014 C CA . ALA A 1 263 ? -34.245 3.049 18.202 1.00 87.00 263 ALA A CA 1
ATOM 2015 C C . ALA A 1 263 ? -33.459 2.807 16.893 1.00 87.00 263 ALA A C 1
ATOM 2017 O O . ALA A 1 263 ? -33.003 3.759 16.270 1.00 87.00 263 ALA A O 1
ATOM 2018 N N . GLY A 1 264 ? -33.231 1.547 16.500 1.00 89.94 264 GLY A N 1
ATOM 2019 C CA . GLY A 1 264 ? -32.444 1.183 15.314 1.00 89.94 264 GLY A CA 1
ATOM 2020 C C . GLY A 1 264 ? -30.923 1.202 15.513 1.00 89.94 264 GLY A C 1
ATOM 2021 O O . GLY A 1 264 ? -30.187 0.842 14.602 1.00 89.94 264 GLY A O 1
ATOM 2022 N N . GLN A 1 265 ? -30.430 1.582 16.695 1.00 93.31 265 GLN A N 1
ATOM 2023 C CA . GLN A 1 265 ? -28.995 1.639 16.979 1.00 93.31 265 GLN A CA 1
ATOM 2024 C C . GLN A 1 265 ? -28.394 0.235 17.135 1.00 93.31 265 GLN A C 1
ATOM 2026 O O . GLN A 1 265 ? -28.825 -0.545 17.986 1.00 93.31 265 GLN A O 1
ATOM 2031 N N . GLU A 1 266 ? -27.360 -0.069 16.354 1.00 96.62 266 GLU A N 1
ATOM 2032 C CA . GLU A 1 266 ? -26.617 -1.327 16.446 1.00 96.62 266 GLU A CA 1
ATOM 2033 C C . GLU A 1 266 ? -25.562 -1.263 17.563 1.00 96.62 266 GLU A C 1
ATOM 2035 O O . GLU A 1 266 ? -24.822 -0.286 17.694 1.00 96.62 266 GLU A O 1
ATOM 2040 N N . THR A 1 267 ? -25.486 -2.308 18.387 1.00 96.31 267 THR A N 1
ATOM 2041 C CA . THR A 1 267 ? -24.521 -2.434 19.490 1.00 96.31 267 THR A CA 1
ATOM 2042 C C . THR A 1 267 ? -23.804 -3.775 19.410 1.00 96.31 267 THR A C 1
ATOM 2044 O O . THR A 1 267 ? -24.445 -4.821 19.300 1.00 96.31 267 THR A O 1
ATOM 2047 N N . VAL A 1 268 ? -22.475 -3.745 19.508 1.00 96.75 268 VAL A N 1
ATOM 2048 C CA . VAL A 1 268 ? -21.626 -4.937 19.606 1.00 96.75 268 VAL A CA 1
ATOM 2049 C C . VAL A 1 268 ? -21.480 -5.328 21.074 1.00 96.75 268 VAL A C 1
ATOM 2051 O O . VAL A 1 268 ? -21.145 -4.486 21.908 1.00 96.75 268 VAL A O 1
ATOM 2054 N N . TYR A 1 269 ? -21.682 -6.606 21.392 1.00 95.69 269 TYR A N 1
ATOM 2055 C CA . TYR A 1 269 ? -21.515 -7.165 22.736 1.00 95.69 269 TYR A CA 1
ATOM 2056 C C . TYR A 1 269 ? -20.241 -8.009 22.822 1.00 95.69 269 TYR A C 1
ATOM 2058 O O . TYR A 1 269 ? -20.197 -9.137 22.332 1.00 95.69 269 TYR A O 1
ATOM 2066 N N . PHE A 1 270 ? -19.213 -7.484 23.491 1.00 93.88 270 PHE A N 1
ATOM 2067 C CA . PHE A 1 270 ? -17.906 -8.137 23.601 1.00 93.88 270 PHE A CA 1
ATOM 2068 C C . PHE A 1 270 ? -17.861 -9.263 24.634 1.00 93.88 270 PHE A C 1
ATOM 2070 O O . PHE A 1 270 ? -17.105 -10.222 24.476 1.00 93.88 270 PHE A O 1
ATOM 2077 N N . LYS A 1 271 ? -18.679 -9.174 25.690 1.00 89.06 271 LYS A N 1
ATOM 2078 C CA . LYS A 1 271 ? -18.752 -10.193 26.746 1.00 89.06 271 LYS A CA 1
ATOM 2079 C C . LYS A 1 271 ? -20.108 -10.878 26.719 1.00 89.06 271 LYS A C 1
ATOM 2081 O O . LYS A 1 271 ? -21.146 -10.219 26.649 1.00 89.06 271 LYS A O 1
ATOM 2086 N N . ARG A 1 272 ? -20.109 -12.212 26.823 1.00 72.12 272 ARG A N 1
ATOM 2087 C CA . ARG A 1 272 ? -21.351 -12.979 26.977 1.00 72.12 272 ARG A CA 1
ATOM 2088 C C . ARG A 1 272 ? -22.070 -12.489 28.230 1.00 72.12 272 ARG A C 1
ATOM 2090 O O . ARG A 1 272 ? -21.536 -12.593 29.334 1.00 72.12 272 ARG A O 1
ATOM 2097 N N . ARG A 1 273 ? -23.295 -11.986 28.067 1.00 58.97 273 ARG A N 1
ATOM 2098 C CA . ARG A 1 273 ? -24.202 -11.811 29.202 1.00 58.97 273 ARG A CA 1
ATOM 2099 C C . ARG A 1 273 ? -24.393 -13.188 29.833 1.00 58.97 273 ARG A C 1
ATOM 2101 O O . ARG A 1 273 ? -24.853 -14.107 29.158 1.00 58.97 273 ARG A O 1
ATOM 2108 N N . ARG A 1 274 ? -24.050 -13.341 31.116 1.00 50.28 274 ARG A N 1
ATOM 2109 C CA . ARG A 1 274 ? -24.634 -14.425 31.911 1.00 50.28 274 ARG A CA 1
ATOM 2110 C C . ARG A 1 274 ? -26.131 -14.141 31.926 1.00 50.28 274 ARG A C 1
ATOM 2112 O O . ARG A 1 274 ? -26.554 -13.154 32.520 1.00 50.28 274 ARG A O 1
ATOM 2119 N N . LEU A 1 275 ? -26.906 -14.930 31.189 1.00 45.81 275 LEU A N 1
ATOM 2120 C CA . LEU A 1 275 ? -28.357 -14.900 31.312 1.00 45.81 275 LEU A CA 1
ATOM 2121 C C . LEU A 1 275 ? -28.674 -15.233 32.779 1.00 45.81 275 LEU A C 1
ATOM 2123 O O . LEU A 1 275 ? -28.250 -16.296 33.243 1.00 45.81 275 LEU A O 1
ATOM 2127 N N . PRO A 1 276 ? -29.359 -14.351 33.529 1.00 39.22 276 PRO A N 1
ATOM 2128 C CA . PRO A 1 276 ? -29.850 -14.705 34.850 1.00 39.22 276 PRO A CA 1
ATOM 2129 C C . PRO A 1 276 ? -30.882 -15.822 34.644 1.00 39.22 276 PRO A C 1
ATOM 2131 O O . PRO A 1 276 ? -31.972 -15.562 34.146 1.00 39.22 276 PRO A O 1
ATOM 2134 N N . GLY A 1 277 ? -30.502 -17.073 34.921 1.00 46.94 277 GLY A N 1
ATOM 2135 C CA . GLY A 1 277 ? -31.395 -18.232 34.792 1.00 46.94 277 GLY A CA 1
ATOM 2136 C C . GLY A 1 277 ? -30.768 -19.538 34.294 1.00 46.94 277 GLY A C 1
ATOM 2137 O O . GLY A 1 277 ? -31.404 -20.575 34.431 1.00 46.94 277 GLY A O 1
ATOM 2138 N N . ALA A 1 278 ? -29.539 -19.541 33.762 1.00 41.41 278 ALA A N 1
ATOM 2139 C CA . ALA A 1 278 ? -28.939 -20.770 33.213 1.00 41.41 278 ALA A CA 1
ATOM 2140 C C . ALA A 1 278 ? -28.208 -21.668 34.241 1.00 41.41 278 ALA A C 1
ATOM 2142 O O . ALA A 1 278 ? -27.849 -22.789 33.897 1.00 41.41 278 ALA A O 1
ATOM 2143 N N . ASP A 1 279 ? -28.038 -21.220 35.492 1.00 42.41 279 ASP A N 1
ATOM 2144 C CA . ASP A 1 279 ? -27.394 -22.001 36.571 1.00 42.41 279 ASP A CA 1
ATOM 2145 C C . ASP A 1 279 ? -28.389 -22.559 37.613 1.00 42.41 279 ASP A C 1
ATOM 2147 O O . ASP A 1 279 ? -27.983 -23.123 38.626 1.00 42.41 279 ASP A O 1
ATOM 2151 N N . ALA A 1 280 ? -29.704 -22.457 37.382 1.00 41.53 280 ALA A N 1
ATOM 2152 C CA . ALA A 1 280 ? -30.710 -22.977 38.319 1.00 41.53 280 ALA A CA 1
ATOM 2153 C C . ALA A 1 280 ? -30.985 -24.491 38.184 1.00 41.53 280 ALA A C 1
ATOM 2155 O O . ALA A 1 280 ? -31.767 -25.041 38.955 1.00 41.53 280 ALA A O 1
ATOM 2156 N N . THR A 1 281 ? -30.346 -25.192 37.242 1.00 43.09 281 THR A N 1
ATOM 2157 C CA . THR A 1 281 ? -30.541 -26.639 37.044 1.00 43.09 281 THR A CA 1
ATOM 2158 C C . THR A 1 281 ? -29.223 -27.398 36.981 1.00 43.09 281 THR A C 1
ATOM 2160 O O . THR A 1 281 ? -28.951 -28.104 36.015 1.00 43.09 281 THR A O 1
ATOM 2163 N N . ARG A 1 282 ? -28.404 -27.272 38.027 1.00 38.59 282 ARG A N 1
ATOM 2164 C CA . ARG A 1 282 ? -27.537 -28.362 38.505 1.00 38.59 282 ARG A CA 1
ATOM 2165 C C . ARG A 1 282 ? -27.503 -28.328 40.028 1.00 38.59 282 ARG A C 1
ATOM 2167 O O . ARG A 1 282 ? -26.512 -27.960 40.648 1.00 38.59 282 ARG A O 1
ATOM 2174 N N . GLY A 1 283 ? -28.641 -28.683 40.619 1.00 39.88 283 GLY A N 1
ATOM 2175 C CA . GLY A 1 283 ? -28.649 -29.226 41.965 1.00 39.88 283 GLY A CA 1
ATOM 2176 C C . GLY A 1 283 ? -28.061 -30.628 41.905 1.00 39.88 283 GLY A C 1
ATOM 2177 O O . GLY A 1 283 ? -28.641 -31.491 41.264 1.00 39.88 283 GLY A O 1
ATOM 2178 N N . GLU A 1 284 ? -26.890 -30.797 42.503 1.00 33.59 284 GLU A N 1
ATOM 2179 C CA . GLU A 1 284 ? -26.517 -31.963 43.304 1.00 33.59 284 GLU A CA 1
ATOM 2180 C C . GLU A 1 284 ? -25.168 -31.652 43.959 1.00 33.59 284 GLU A C 1
ATOM 2182 O O . GLU A 1 284 ? -24.104 -31.692 43.342 1.00 33.59 284 GLU A O 1
ATOM 2187 N N . SER A 1 285 ? -25.237 -31.275 45.237 1.00 41.16 285 SER A N 1
ATOM 2188 C CA . SER A 1 285 ? -24.134 -31.512 46.161 1.00 41.16 285 SER A CA 1
ATOM 2189 C C . SER A 1 285 ? -23.888 -33.019 46.240 1.00 41.16 285 SER A C 1
ATOM 2191 O O . SER A 1 285 ? -24.838 -33.801 46.231 1.00 41.16 285 SER A O 1
ATOM 2193 N N . PRO A 1 286 ? -22.632 -33.417 46.453 1.00 40.94 286 PRO A N 1
ATOM 2194 C CA . PRO A 1 286 ? -22.415 -34.103 47.710 1.00 40.94 286 PRO A CA 1
ATOM 2195 C C . PRO A 1 286 ? -21.270 -33.503 48.518 1.00 40.94 286 PRO A C 1
ATOM 2197 O O . PRO A 1 286 ? -20.311 -32.920 48.016 1.00 40.94 286 PRO A O 1
ATOM 2200 N N . GLU A 1 287 ? -21.497 -33.649 49.813 1.00 39.16 287 GLU A N 1
ATOM 2201 C CA . GLU A 1 287 ? -20.620 -33.539 50.965 1.00 39.16 287 GLU A CA 1
ATOM 2202 C C . GLU A 1 287 ? -19.139 -33.856 50.698 1.00 39.16 287 GLU A C 1
ATOM 2204 O O . GLU A 1 287 ? -18.786 -34.675 49.854 1.00 39.16 287 GLU A O 1
ATOM 2209 N N . GLY A 1 288 ? -18.272 -33.179 51.463 1.00 33.56 288 GLY A N 1
ATOM 2210 C CA . GLY A 1 288 ? -16.811 -33.239 51.347 1.00 33.56 288 GLY A CA 1
ATOM 2211 C C . GLY A 1 288 ? -16.163 -34.598 51.673 1.00 33.56 288 GLY A C 1
ATOM 2212 O O . GLY A 1 288 ? -16.819 -35.633 51.715 1.00 33.56 288 GLY A O 1
ATOM 2213 N N . PRO A 1 289 ? -14.857 -34.600 51.999 1.00 39.75 289 PRO A N 1
ATOM 2214 C CA . PRO A 1 289 ? -14.521 -34.168 53.350 1.00 39.75 289 PRO A CA 1
ATOM 2215 C C . PRO A 1 289 ? -13.254 -33.311 53.474 1.00 39.75 289 PRO A C 1
ATOM 2217 O O . PRO A 1 289 ? -12.320 -33.354 52.681 1.00 39.75 289 PRO A O 1
ATOM 2220 N N . LYS A 1 290 ? -13.237 -32.565 54.581 1.00 41.44 290 LYS A N 1
ATOM 2221 C CA . LYS A 1 290 ? -12.053 -31.985 55.219 1.00 41.44 290 LYS A CA 1
ATOM 2222 C C . LYS A 1 290 ? -11.009 -33.073 55.507 1.00 41.44 290 LYS A C 1
ATOM 2224 O O . LYS A 1 290 ? -11.388 -34.104 56.064 1.00 41.44 290 LYS A O 1
ATOM 2229 N N . LYS A 1 291 ? -9.719 -32.766 55.323 1.00 37.56 291 LYS A N 1
ATOM 2230 C CA . LYS A 1 291 ? -8.694 -32.775 56.393 1.00 37.56 291 LYS A CA 1
ATOM 2231 C C . LYS A 1 291 ? -7.287 -32.446 55.865 1.00 37.56 291 LYS A C 1
ATOM 2233 O O . LYS A 1 291 ? -6.904 -32.953 54.818 1.00 37.56 291 LYS A O 1
ATOM 2238 N N . CYS A 1 292 ? -6.579 -31.706 56.728 1.00 41.28 292 CYS A N 1
ATOM 2239 C CA . CYS A 1 292 ? -5.153 -31.355 56.788 1.00 41.28 292 CYS A CA 1
ATOM 2240 C C . CYS A 1 292 ? -4.631 -30.359 55.752 1.00 41.28 292 CYS A C 1
ATOM 2242 O O . CYS A 1 292 ? -4.389 -30.750 54.595 1.00 41.28 292 CYS A O 1
#

Sequence (292 aa):
MLPIQSEAERHARRRAKFSDAARTAILGNVLADRALLSRSGNATAALEALRTDAGARERLLDEIRALYAHEPTAELVGHGLRKLREVLVSARAGAGDARSRELAQEAFELSVQYYVGTEDWPRSAACLEHLAAAGCAARAPQHAACLALYRAHMEGDPAGALDLVCTHQHTDVRLFAACREVIALSGQPVLWYSAVAQLAEPVRAFLLRLPSTQRLQDDTLAVLSCAYNQLPLEFVERTCFCELGCQLREKLSHRWTIATGPAGQETVYFKRRRLPGADATRGESPEGPKKC

pLDDT: mean 82.95, std 18.65, range [33.56, 98.19]

Nearest PDB structures (foldseek):
  1qqe-assembly1_A  TM=5.163E-01  e=1.368E-01  Saccharomyces cerevisiae
  4jhr-assembly1_A  TM=4.609E-01  e=9.586E-01  Mus musculus
  4jhr-assembly1_B  TM=4.938E-01  e=1.672E+00  Mus musculus
  4wnd-assembly1_A  TM=4.267E-01  e=5.085E+00  Homo sapiens
  6hc2-assembly4_S  TM=2.303E-01  e=1.266E+00  Homo sapiens

Secondary structure (DSSP, 8-state):
------HHHHHHHHHHHTSHHHHHHHHH-TTT----SS-TT---HHHHHHHH-HHHHHHHHHHHHHHHHH-TT-HHHHHHHHHHHHHHHHHHTTT--HHHHHHHHHHHHHHHHHHHHTT-HHHHHHHHHHHHHT---TTHHHHHHHHHHHIIIII--HHHHHHHHHHHTTT-HHHHHHHHHHHHTTT-HHHHHHHHHTPPTTHHHHHHHSHHHHHHHHHHHHHHHHH-SEEEHHHIIIIISTT--TTHHHHHHHHSEEEE-TTS-EEEE-S----TTTTSS-----------

Mean predicted aligned error: 11.39 Å